Protein AF-A0A1F4HQ22-F1 (afdb_monomer)

Foldseek 3Di:
DDDDPDDDDDDDPLPPDQDDDPVRVVLLVVLLVLLVVQQAPVSLLVSCVPRVCVLAVFQKKKKWAQDPVVRAIFIDIHGPDDDDPVLVCQSGPCVALQVVQLLVQCLVVQQAKDKAFLCPGDPRCNVSSVVCCVPQVWGTKIKGADADVVGSSHGRMIMIGTDNVSPDDDSNSSVSCVVCHVSSSVSVVSNVVSVVVVPPPPPPPPPDDDDDDDDDDDPQQPADPVLLVLLLCLLVVDQLVVSCVVVVHDSVVSVVSQVVLCVSQVHPDSVRSNVSCVVSCSNVDDDPPPDPDPDDDDD

pLDDT: mean 77.02, std 19.57, range [28.58, 98.0]

Sequence (299 aa):
MTEPRFSPTPGHPGDEPLQLDSLQAQAIVRLLEAAPAVRRRYQFFVWSQSQLQPLVPHQLMVCGSYLRQRRCVVFDTFHSVVLSPEVLDAINDAEGPLAQALTAAWVSGQGQPVSVPLGQLPADAAEHAARLQRELQWTHLVVHGVARPQRPSEIESLFIFGGPSLAGRDAQRLGCLDLLLPQLHRTWQRVVSTEHDLMRPTLRPVEQPRAGPADRTAPRHGITPRECQILRWVRQGNSNQKIAEALLISPLTVKNHVQKILRKLGASNRAQAVAMAMDLGLLADAAPLAERAPAPATP

Secondary structure (DSSP, 8-state):
------PPPPPPTT-S-----HHHHHHHHHHHHHGGG--SHHHHHHHIIIIITTTS--SEEEEEEEETTTTEEEEEEEESS---HHHHHHHH-TTSHHHHHHHHHHHHTTTS-EEEEGGGS-HHHHHHHHHHHHHH---EEEEEEEEETTEEEEEEEEEEEE-GGG-S--HHHHHHHHHHHHHHHHHHHHHHHHHHHHHS-------PPPP--------GGG--HHHHHHHHHHHTT--HHHHHHHHTS-HHHHHHHHHHHHHHHT-SSHHHHHHHHHHTTTT---------PPPP---

Nearest PDB structures (foldseek):
  3qp6-assembly1_A-2  TM=4.939E-01  e=5.537E-10  Chromobacterium violaceum
  7r3h-assembly2_C  TM=4.334E-01  e=4.214E-09 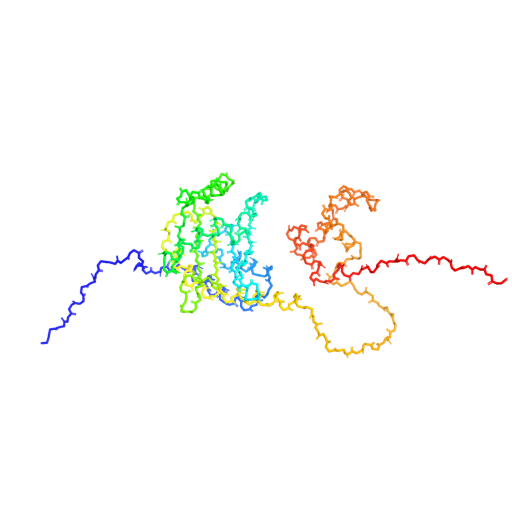 Pseudomonas aeruginosa PAO1
  6ugl-asse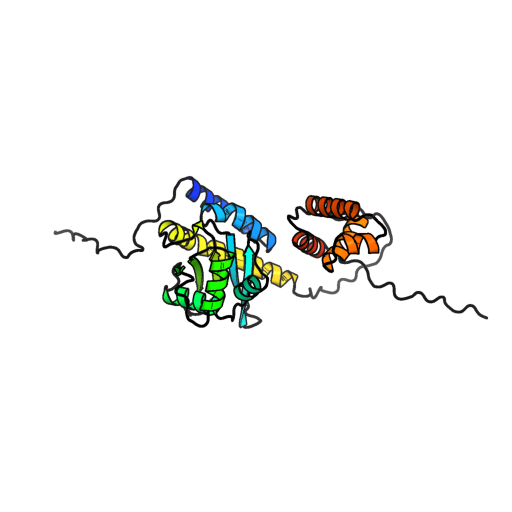mbly1_A  TM=4.489E-01  e=1.020E-04  Vibrio cholerae O1 str. 2010EL-1786
  7dwm-assembly1_B  TM=4.010E-01  e=1.483E-04  Hapunavirus VP882
  6kju-assembly1_B  TM=3.885E-01  e=1.076E-04  Vibrio cholerae

Solvent-accessible surface area (backbone atoms only — not comparable to full-atom values): 17611 Å² total; per-residue (Å²): 139,83,80,81,79,81,76,82,70,86,70,60,102,77,64,72,76,78,76,74,52,76,66,48,52,51,34,52,50,53,34,63,70,54,38,84,78,33,42,44,70,69,46,46,52,55,45,43,67,66,34,40,29,85,65,52,59,56,40,31,41,34,42,31,37,51,39,79,92,78,72,42,62,47,46,47,80,47,69,80,66,92,70,55,70,69,57,49,50,50,70,44,30,52,86,32,49,49,39,48,50,53,49,51,53,23,45,74,47,73,55,40,61,35,67,42,50,38,91,71,45,54,81,81,21,31,64,62,30,51,49,49,29,69,78,67,70,35,57,23,34,36,32,37,55,42,52,35,87,100,34,73,83,40,67,46,30,40,38,40,35,30,27,76,80,48,54,63,86,54,65,58,48,41,46,51,49,57,73,44,41,68,58,52,50,56,36,50,51,43,18,54,51,46,53,49,61,70,69,46,80,77,82,64,78,88,73,81,80,82,86,82,84,85,91,79,88,68,60,72,83,78,52,49,75,70,54,40,55,51,44,55,46,48,62,74,67,52,50,50,62,58,49,11,64,76,64,79,50,54,43,67,58,42,50,54,48,52,53,51,49,21,63,68,69,72,27,94,45,73,68,51,36,34,53,51,34,52,76,70,47,61,70,73,78,74,78,81,82,73,76,83,69,82,76,83,88,74,135

Radius of gyration: 25.42 Å; Cα contacts (8 Å, |Δi|>4): 363; chains: 1; bounding box: 101×48×69 Å

Structure (mmCIF, N/CA/C/O backbone):
data_AF-A0A1F4HQ22-F1
#
_entry.id   AF-A0A1F4HQ22-F1
#
loop_
_atom_site.group_PDB
_atom_site.id
_atom_site.type_symbol
_atom_site.label_atom_id
_atom_site.label_alt_id
_atom_site.label_comp_id
_atom_site.label_asym_id
_atom_site.label_entity_id
_atom_site.label_seq_id
_atom_site.pdbx_PDB_ins_code
_atom_site.Cartn_x
_atom_site.Cartn_y
_atom_site.Cartn_z
_atom_site.occupancy
_atom_site.B_iso_or_equiv
_atom_site.auth_seq_id
_atom_site.auth_comp_id
_atom_site.auth_asym_id
_atom_site.auth_atom_id
_atom_site.pdbx_PDB_model_num
ATOM 1 N N . MET A 1 1 ? -48.448 -17.856 25.054 1.00 40.06 1 MET A N 1
ATOM 2 C CA . MET A 1 1 ? -47.268 -17.898 24.167 1.00 40.06 1 MET A CA 1
ATOM 3 C C . MET A 1 1 ? -46.738 -16.486 24.091 1.00 40.06 1 MET A C 1
ATOM 5 O O . MET A 1 1 ? -47.411 -15.629 23.540 1.00 40.06 1 MET A O 1
ATOM 9 N N . THR A 1 2 ? -45.627 -16.230 24.769 1.00 39.66 2 THR A N 1
ATOM 10 C CA . THR A 1 2 ? -45.038 -14.898 24.920 1.00 39.66 2 THR A CA 1
ATOM 11 C C . THR A 1 2 ? -43.800 -14.879 24.036 1.00 39.66 2 THR A C 1
ATOM 13 O O . THR A 1 2 ? -42.871 -15.642 24.294 1.00 39.66 2 THR A O 1
ATOM 16 N N . GLU A 1 3 ? -43.814 -14.102 22.955 1.00 39.72 3 GLU A N 1
ATOM 17 C CA . GLU A 1 3 ? -42.631 -13.933 22.108 1.00 39.72 3 GLU A CA 1
ATOM 18 C C . GLU A 1 3 ? -41.512 -13.236 22.897 1.00 39.72 3 GLU A C 1
ATOM 20 O O . GLU A 1 3 ? -41.789 -12.285 23.640 1.00 39.72 3 GLU A O 1
ATOM 25 N N . PRO A 1 4 ? -40.246 -13.666 22.764 1.00 43.69 4 PRO A N 1
ATOM 26 C CA . PRO A 1 4 ? -39.147 -12.968 23.398 1.00 43.69 4 PRO A CA 1
ATOM 27 C C . PRO A 1 4 ? -38.869 -11.672 22.626 1.00 43.69 4 PRO A C 1
ATOM 29 O O . PRO A 1 4 ? -38.444 -11.689 21.473 1.00 43.69 4 PRO A O 1
ATOM 32 N N . ARG A 1 5 ? -39.087 -10.527 23.286 1.00 46.00 5 ARG A N 1
ATOM 33 C CA . ARG A 1 5 ? -38.532 -9.237 22.858 1.00 46.00 5 ARG A CA 1
ATOM 34 C C . ARG A 1 5 ? -37.008 -9.332 22.912 1.00 46.00 5 ARG A C 1
ATOM 36 O O . ARG A 1 5 ? -36.428 -9.317 23.995 1.00 46.00 5 ARG A O 1
ATOM 43 N N . PHE A 1 6 ? -36.369 -9.404 21.750 1.00 42.59 6 PHE A N 1
ATOM 44 C CA . PHE A 1 6 ? -34.948 -9.105 21.625 1.00 42.59 6 PHE A CA 1
ATOM 45 C C . PHE A 1 6 ? -34.751 -7.610 21.885 1.00 42.59 6 PHE A C 1
ATOM 47 O O . PHE A 1 6 ? -35.082 -6.770 21.051 1.00 42.59 6 PHE A O 1
ATOM 54 N N . SER A 1 7 ? -34.246 -7.275 23.069 1.00 39.00 7 SER A N 1
ATOM 55 C CA . SER A 1 7 ? -33.688 -5.951 23.333 1.00 39.00 7 SER A CA 1
ATOM 56 C C . SER A 1 7 ? -32.326 -5.864 22.637 1.00 39.00 7 SER A C 1
ATOM 58 O O . SER A 1 7 ? -31.477 -6.711 22.921 1.00 39.00 7 SER A O 1
ATOM 60 N N . PRO A 1 8 ? -32.079 -4.888 21.746 1.00 39.59 8 PRO A N 1
ATOM 61 C CA . PRO A 1 8 ? -30.748 -4.685 21.196 1.00 39.59 8 PRO A CA 1
ATOM 62 C C . PRO A 1 8 ? -29.818 -4.204 22.315 1.00 39.59 8 PRO A C 1
ATOM 64 O O . PRO A 1 8 ? -30.074 -3.194 22.974 1.00 39.59 8 PRO A O 1
ATOM 67 N N . THR A 1 9 ? -28.753 -4.961 22.557 1.00 39.75 9 THR A N 1
ATOM 68 C CA . THR A 1 9 ? -27.598 -4.540 23.356 1.00 39.75 9 THR A CA 1
ATOM 69 C C . THR A 1 9 ? -27.038 -3.234 22.770 1.00 39.75 9 THR A C 1
ATOM 71 O O . THR A 1 9 ? -27.072 -3.073 21.548 1.00 39.75 9 THR A O 1
ATOM 74 N N . PRO A 1 10 ? -26.521 -2.289 23.579 1.00 40.53 10 PRO A N 1
ATOM 75 C CA . PRO A 1 10 ? -25.896 -1.081 23.046 1.00 40.53 10 PRO A CA 1
ATOM 76 C C . PRO A 1 10 ? -24.718 -1.488 22.151 1.00 40.53 10 PRO A C 1
ATOM 78 O O . PRO A 1 10 ? -23.814 -2.186 22.614 1.00 40.53 10 PRO A O 1
ATOM 81 N N . GLY A 1 11 ? -24.784 -1.105 20.874 1.00 40.03 11 GLY A N 1
ATOM 82 C CA . GLY A 1 11 ? -23.875 -1.568 19.828 1.00 40.03 11 GLY A CA 1
ATOM 83 C C . GLY A 1 11 ? -22.411 -1.265 20.132 1.00 40.03 11 GLY A C 1
ATOM 84 O O . GLY A 1 11 ? -22.067 -0.213 20.682 1.00 40.03 11 GLY A O 1
ATOM 85 N N . HIS A 1 12 ? -21.536 -2.198 19.764 1.00 44.81 12 HIS A N 1
ATOM 86 C CA . HIS A 1 12 ? -20.110 -1.916 19.694 1.00 44.81 12 HIS A CA 1
ATOM 87 C C . HIS A 1 12 ? -19.873 -0.786 18.676 1.00 44.81 12 HIS A C 1
ATOM 89 O O . HIS A 1 12 ? -20.617 -0.677 17.703 1.00 44.81 12 HIS A O 1
ATOM 95 N N . PRO A 1 13 ? -18.822 0.040 18.827 1.00 45.31 13 PRO A N 1
ATOM 96 C CA . PRO A 1 13 ? -18.464 1.099 17.871 1.00 45.31 13 PRO A CA 1
ATOM 97 C C . PRO A 1 13 ? -18.037 0.593 16.465 1.00 45.31 13 PRO A C 1
ATOM 99 O O . PRO A 1 13 ? -17.345 1.303 15.741 1.00 45.31 13 PRO A O 1
ATOM 102 N N . GLY A 1 14 ? -18.450 -0.620 16.078 1.00 51.16 14 GLY A N 1
ATOM 103 C CA . GLY A 1 14 ? -18.379 -1.209 14.739 1.00 51.16 14 GLY A CA 1
ATOM 104 C C . GLY A 1 14 ? -19.716 -1.786 14.232 1.00 51.16 14 GLY A C 1
ATOM 105 O O . GLY A 1 14 ? -19.720 -2.410 13.180 1.00 51.16 14 GLY A O 1
ATOM 106 N N . ASP A 1 15 ? -20.834 -1.583 14.945 1.00 53.38 15 ASP A N 1
ATOM 107 C CA . ASP A 1 15 ? -22.177 -2.064 14.553 1.00 53.38 15 ASP A CA 1
ATOM 108 C C . ASP A 1 15 ? -22.954 -1.070 13.671 1.00 53.38 15 ASP A C 1
ATOM 110 O O . ASP A 1 15 ? -24.104 -1.326 13.304 1.00 53.38 15 ASP A O 1
ATOM 114 N N . GLU A 1 16 ? -22.370 0.084 13.331 1.00 63.50 16 GLU A N 1
ATOM 115 C CA . GLU A 1 16 ? -23.008 0.990 12.379 1.00 63.50 16 GLU A CA 1
ATOM 116 C C . GLU A 1 16 ? -22.966 0.343 10.985 1.00 63.50 16 GLU A C 1
ATOM 118 O O . GLU A 1 16 ? -21.878 0.039 10.485 1.00 63.50 16 GLU A O 1
ATOM 123 N N . PRO A 1 17 ? -24.123 0.088 10.348 1.00 73.06 17 PRO A N 1
ATOM 124 C CA . PRO A 1 17 ? -24.148 -0.587 9.062 1.00 73.06 17 PRO A CA 1
ATOM 125 C C . PRO A 1 17 ? -23.362 0.226 8.031 1.00 73.06 17 PRO A C 1
ATOM 127 O O . PRO A 1 17 ? -23.507 1.447 7.939 1.00 73.06 17 PRO A O 1
ATOM 130 N N . LEU A 1 18 ? -22.541 -0.463 7.238 1.00 84.19 18 LEU A N 1
ATOM 131 C CA . LEU A 1 18 ? -21.829 0.140 6.115 1.00 84.19 18 LEU A CA 1
ATOM 132 C C . LEU A 1 18 ? -22.852 0.746 5.140 1.00 84.19 18 LEU A C 1
ATOM 134 O O . LEU A 1 18 ? -23.654 0.027 4.541 1.00 84.19 18 LEU A O 1
ATOM 138 N N . GLN A 1 19 ? -22.823 2.066 4.986 1.00 87.56 19 GLN A N 1
ATOM 139 C CA . GLN A 1 19 ? -23.676 2.821 4.078 1.00 87.56 19 GLN A CA 1
ATOM 140 C C . GLN A 1 19 ? -22.856 3.220 2.857 1.00 87.56 19 GLN A C 1
ATOM 142 O O . GLN A 1 19 ? -22.013 4.110 2.915 1.00 87.56 19 GLN A O 1
ATOM 147 N N . LEU A 1 20 ? -23.114 2.541 1.742 1.00 86.38 20 LEU A N 1
ATOM 148 C CA . LEU A 1 20 ? -22.473 2.834 0.468 1.00 86.38 20 LEU A CA 1
ATOM 149 C C . LEU A 1 20 ? -23.349 3.784 -0.340 1.00 86.38 20 LEU A C 1
ATOM 151 O O . LEU A 1 20 ? -24.508 3.474 -0.630 1.00 86.38 20 LEU A O 1
ATOM 155 N N . ASP A 1 21 ? -22.784 4.913 -0.757 1.00 89.00 21 ASP A N 1
ATOM 156 C CA . ASP A 1 21 ? -23.424 5.740 -1.770 1.00 89.00 21 ASP A CA 1
ATOM 157 C C . ASP A 1 21 ? -23.365 5.067 -3.161 1.00 89.00 21 ASP A C 1
ATOM 159 O O . ASP A 1 21 ? -22.669 4.072 -3.398 1.00 89.00 21 ASP A O 1
ATOM 163 N N . SER A 1 22 ? -24.121 5.614 -4.116 1.00 88.75 22 SER A N 1
ATOM 164 C CA . SER A 1 22 ? -24.186 5.057 -5.475 1.00 88.75 22 SER A CA 1
ATOM 165 C C . SER A 1 22 ? -22.838 5.045 -6.215 1.00 88.75 22 SER A C 1
ATOM 167 O O . SER A 1 22 ? -22.589 4.139 -7.014 1.00 88.75 22 SER A O 1
ATOM 169 N N . LEU A 1 23 ? -21.953 6.011 -5.946 1.00 87.94 23 LEU A N 1
ATOM 170 C CA . LEU A 1 23 ? -20.633 6.102 -6.572 1.00 87.94 23 LEU A CA 1
ATOM 171 C C . LEU A 1 23 ? -19.678 5.067 -5.972 1.00 87.94 23 LEU A C 1
ATOM 173 O O . LEU A 1 23 ? -18.941 4.415 -6.714 1.00 87.94 23 LEU A O 1
ATOM 177 N N . GLN A 1 24 ? -19.723 4.877 -4.654 1.00 89.25 24 GLN A N 1
ATOM 178 C CA . GLN A 1 24 ? -18.959 3.870 -3.926 1.00 89.25 24 GLN A CA 1
ATOM 179 C C . GLN A 1 24 ? -19.376 2.459 -4.350 1.00 89.25 24 GLN A C 1
ATOM 181 O O . GLN A 1 24 ? -18.518 1.646 -4.694 1.00 89.25 24 GLN A O 1
ATOM 186 N N . ALA A 1 25 ? -20.679 2.181 -4.435 1.00 90.31 25 ALA A N 1
ATOM 187 C CA . ALA A 1 25 ? -21.181 0.893 -4.912 1.00 90.31 25 ALA A CA 1
ATOM 188 C C . ALA A 1 25 ? -20.689 0.574 -6.340 1.00 90.31 25 ALA A C 1
ATOM 190 O O . ALA A 1 25 ? -20.185 -0.520 -6.600 1.00 90.31 25 ALA A O 1
ATOM 191 N N . GLN A 1 26 ? -20.748 1.545 -7.260 1.00 91.44 26 GLN A N 1
ATOM 192 C CA . GLN A 1 26 ? -20.216 1.382 -8.620 1.00 91.44 26 GLN A CA 1
ATOM 193 C C . GLN A 1 26 ? -18.690 1.218 -8.642 1.00 91.44 26 GLN A C 1
ATOM 195 O O . GLN A 1 26 ? -18.159 0.455 -9.451 1.00 91.44 26 GLN A O 1
ATOM 200 N N . ALA A 1 27 ? -17.965 1.934 -7.779 1.00 89.62 27 ALA A N 1
ATOM 201 C CA . ALA A 1 27 ? -16.518 1.795 -7.660 1.00 89.62 27 ALA A CA 1
ATOM 202 C C . ALA A 1 27 ? -16.125 0.385 -7.195 1.00 89.62 27 ALA A C 1
ATOM 204 O O . ALA A 1 27 ? -15.208 -0.194 -7.772 1.00 89.62 27 ALA A O 1
ATOM 205 N N . ILE A 1 28 ? -16.855 -0.202 -6.239 1.00 92.19 28 ILE A N 1
ATOM 206 C CA . ILE A 1 28 ? -16.626 -1.580 -5.775 1.00 92.19 28 ILE A CA 1
ATOM 207 C C . ILE A 1 28 ? -16.793 -2.578 -6.925 1.00 92.19 28 ILE A C 1
ATOM 209 O O . ILE A 1 28 ? -15.920 -3.420 -7.133 1.00 92.19 28 ILE A O 1
ATOM 213 N N . VAL A 1 29 ? -17.870 -2.467 -7.709 1.00 92.81 29 VAL A N 1
ATOM 214 C CA . VAL A 1 29 ? -18.105 -3.368 -8.851 1.00 92.81 29 VAL A CA 1
ATOM 215 C C . VAL A 1 29 ? -16.973 -3.262 -9.874 1.00 92.81 29 VAL A C 1
ATOM 217 O O . VAL A 1 29 ? -16.370 -4.277 -10.221 1.00 92.81 29 VAL A O 1
ATOM 220 N N . ARG A 1 30 ? -16.602 -2.043 -10.290 1.00 91.56 30 ARG A N 1
ATOM 221 C CA . ARG A 1 30 ? -15.505 -1.841 -11.256 1.00 91.56 30 ARG A CA 1
ATOM 222 C C . ARG A 1 30 ? -14.157 -2.331 -10.726 1.00 91.56 30 ARG A C 1
ATOM 224 O O . ARG A 1 30 ? -13.363 -2.894 -11.482 1.00 91.56 30 ARG A O 1
ATOM 231 N N . LEU A 1 31 ? -13.907 -2.159 -9.427 1.00 93.56 31 LEU A N 1
ATOM 232 C CA . LEU A 1 31 ? -12.723 -2.685 -8.756 1.00 93.56 31 LEU A CA 1
ATOM 233 C C . LEU A 1 31 ? -12.664 -4.210 -8.875 1.00 93.56 31 LEU A C 1
ATOM 235 O O . LEU A 1 31 ? -11.620 -4.740 -9.267 1.00 93.56 31 LEU A O 1
ATOM 239 N N . LEU A 1 32 ? -13.771 -4.896 -8.576 1.00 93.88 32 LEU A N 1
ATOM 240 C CA . LEU A 1 32 ? -13.885 -6.354 -8.648 1.00 93.88 32 LEU A CA 1
ATOM 241 C C . LEU A 1 32 ? -13.742 -6.871 -10.087 1.00 93.88 32 LEU A C 1
ATOM 243 O O . LEU A 1 32 ? -13.000 -7.827 -10.312 1.00 93.88 32 LEU A O 1
ATOM 247 N N . GLU A 1 33 ? -14.384 -6.222 -11.059 1.00 94.44 33 GLU A N 1
ATOM 248 C CA . GLU A 1 33 ? -14.336 -6.599 -12.480 1.00 94.44 33 GLU A CA 1
ATOM 249 C C . GLU A 1 33 ? -12.944 -6.430 -13.098 1.00 94.44 33 GLU A C 1
ATOM 251 O O . GLU A 1 33 ? -12.492 -7.284 -13.863 1.00 94.44 33 GLU A O 1
ATOM 256 N N . ALA A 1 34 ? -12.239 -5.344 -12.766 1.00 92.38 34 ALA A N 1
ATOM 257 C CA . ALA A 1 34 ? -10.924 -5.056 -13.335 1.00 92.38 34 ALA A CA 1
ATOM 258 C C . ALA A 1 34 ? -9.804 -5.896 -12.703 1.00 92.38 34 ALA A C 1
ATOM 260 O O . ALA A 1 34 ? -8.755 -6.117 -13.318 1.00 92.38 34 ALA A O 1
ATOM 261 N N . ALA A 1 35 ? -10.002 -6.372 -11.474 1.00 94.81 35 ALA A N 1
ATOM 262 C CA . ALA A 1 35 ? -8.945 -7.010 -10.713 1.00 94.81 35 ALA A CA 1
ATOM 263 C C . ALA A 1 35 ? -8.320 -8.250 -11.388 1.00 94.81 35 ALA A C 1
ATOM 265 O O . ALA A 1 35 ? -7.089 -8.327 -11.394 1.00 94.81 35 ALA A O 1
ATOM 266 N N . PRO A 1 36 ? -9.061 -9.204 -11.996 1.00 95.00 36 PRO A N 1
ATOM 267 C CA . PRO A 1 36 ? -8.481 -10.399 -12.625 1.00 95.00 36 PRO A CA 1
ATOM 268 C C . PRO A 1 36 ? -7.424 -10.117 -13.706 1.00 95.00 36 PRO A C 1
ATOM 270 O O . PRO A 1 36 ? -6.534 -10.945 -13.920 1.00 95.00 36 PRO A O 1
ATOM 273 N N . ALA A 1 37 ? -7.484 -8.952 -14.362 1.00 90.00 37 ALA A N 1
ATOM 274 C CA . ALA A 1 37 ? -6.522 -8.542 -15.386 1.00 90.00 37 ALA A CA 1
ATOM 275 C C . ALA A 1 37 ? -5.177 -8.061 -14.806 1.00 90.00 37 ALA A C 1
ATOM 277 O O . ALA A 1 37 ? -4.175 -8.004 -15.520 1.00 90.00 37 ALA A O 1
ATOM 278 N N . VAL A 1 38 ? -5.132 -7.737 -13.513 1.00 91.62 38 VAL A N 1
ATOM 279 C CA . VAL A 1 38 ? -3.941 -7.229 -12.829 1.00 91.62 38 VAL A CA 1
ATOM 280 C C . VAL A 1 38 ? -2.988 -8.380 -12.509 1.00 91.62 38 VAL A C 1
ATOM 282 O O . VAL A 1 38 ? -3.308 -9.253 -11.698 1.00 91.62 38 VAL A O 1
ATOM 285 N N . ARG A 1 39 ? -1.812 -8.382 -13.141 1.00 88.06 39 ARG A N 1
ATOM 286 C CA . ARG A 1 39 ? -0.766 -9.406 -12.966 1.00 88.06 39 ARG A CA 1
ATOM 287 C C . ARG A 1 39 ? 0.631 -8.844 -12.716 1.00 88.06 39 ARG A C 1
ATOM 289 O O . ARG A 1 39 ? 1.479 -9.561 -12.208 1.00 88.06 39 ARG A O 1
ATOM 296 N N . ARG A 1 40 ? 0.886 -7.588 -13.074 1.00 85.44 40 ARG A N 1
ATOM 297 C CA . ARG A 1 40 ? 2.186 -6.921 -12.902 1.00 85.44 40 ARG A CA 1
ATOM 298 C C . ARG A 1 40 ? 2.090 -5.781 -11.896 1.00 85.44 40 ARG A C 1
ATOM 300 O O . ARG A 1 40 ? 1.024 -5.179 -11.742 1.00 85.44 40 ARG A O 1
ATOM 307 N N . ARG A 1 41 ? 3.213 -5.413 -11.273 1.00 83.12 41 ARG A N 1
ATOM 308 C CA . ARG A 1 41 ? 3.269 -4.321 -10.275 1.00 83.12 41 ARG A CA 1
ATOM 309 C C . ARG A 1 41 ? 2.721 -2.998 -10.799 1.00 83.12 41 ARG A C 1
ATOM 311 O O . ARG A 1 41 ? 1.966 -2.326 -10.107 1.00 83.12 41 ARG A O 1
ATOM 318 N N . TYR A 1 42 ? 3.061 -2.629 -12.035 1.00 78.50 42 TYR A N 1
ATOM 319 C CA . TYR A 1 42 ? 2.573 -1.379 -12.623 1.00 78.50 42 TYR A CA 1
ATOM 320 C C . TYR A 1 42 ? 1.055 -1.411 -12.870 1.00 78.50 42 TYR A C 1
ATOM 322 O O . TYR A 1 42 ? 0.389 -0.392 -12.715 1.00 78.50 42 TYR A O 1
ATOM 330 N N . GLN A 1 43 ? 0.495 -2.576 -13.223 1.00 82.75 43 GLN A N 1
ATOM 331 C CA . GLN A 1 43 ? -0.951 -2.742 -13.390 1.00 82.75 43 GLN A CA 1
ATOM 332 C C . GLN A 1 43 ? -1.655 -2.607 -12.044 1.00 82.75 43 GLN A C 1
ATOM 334 O O . GLN A 1 43 ? -2.707 -1.984 -11.976 1.00 82.75 43 GLN A O 1
ATOM 339 N N . PHE A 1 44 ? -1.053 -3.149 -10.981 1.00 89.19 44 PHE A N 1
ATOM 340 C CA . PHE A 1 44 ? -1.567 -3.021 -9.623 1.00 89.19 44 PHE A CA 1
ATOM 341 C C . PHE A 1 44 ? -1.628 -1.560 -9.184 1.00 89.19 44 PHE A C 1
ATOM 343 O O . PHE A 1 44 ? -2.662 -1.124 -8.691 1.00 89.19 44 PHE A O 1
ATOM 350 N N . PHE A 1 45 ? -0.573 -0.788 -9.459 1.00 86.31 45 PHE A N 1
ATOM 351 C CA . PHE A 1 45 ? -0.553 0.646 -9.183 1.00 86.31 45 PHE A CA 1
ATOM 352 C C . PHE A 1 45 ? -1.641 1.416 -9.944 1.00 86.31 45 PHE A C 1
ATOM 354 O O . PHE A 1 45 ? -2.388 2.185 -9.353 1.00 86.31 45 PHE A O 1
ATOM 361 N N . VAL A 1 46 ? -1.772 1.202 -11.258 1.00 81.62 46 VAL A N 1
ATOM 362 C CA . VAL A 1 46 ? -2.800 1.889 -12.065 1.00 81.62 46 VAL A CA 1
ATOM 363 C C . VAL A 1 46 ? -4.210 1.495 -11.617 1.00 81.62 46 VAL A C 1
ATOM 365 O O . VAL A 1 46 ? -5.108 2.336 -11.541 1.00 81.62 46 VAL A O 1
ATOM 368 N N . TRP A 1 47 ? -4.414 0.219 -11.296 1.00 88.25 47 TRP A N 1
ATOM 369 C CA . TRP A 1 47 ? -5.684 -0.282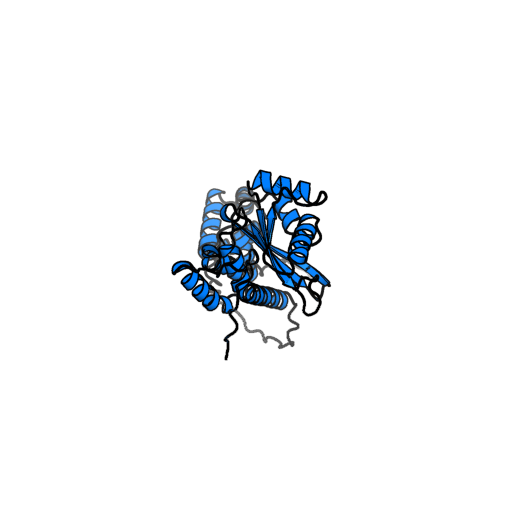 -10.787 1.00 88.25 47 TRP A CA 1
ATOM 370 C C . TRP A 1 47 ? -6.020 0.312 -9.413 1.00 88.25 47 TRP A C 1
ATOM 372 O O . TRP A 1 47 ? -7.140 0.787 -9.234 1.00 88.25 47 TRP A O 1
ATOM 382 N N . SER A 1 48 ? -5.067 0.394 -8.478 1.00 88.12 48 SER A N 1
ATOM 383 C CA . SER A 1 48 ? -5.316 1.003 -7.165 1.00 88.12 48 SER A CA 1
ATOM 384 C C . SER A 1 48 ? -5.600 2.506 -7.273 1.00 88.12 48 SER A C 1
ATOM 386 O O . SER A 1 48 ? -6.518 3.012 -6.634 1.00 88.12 48 SER A O 1
ATOM 388 N N . GLN A 1 49 ? -4.897 3.219 -8.151 1.00 83.38 49 GLN A N 1
ATOM 389 C CA . GLN A 1 49 ? -5.113 4.654 -8.361 1.00 83.38 49 GLN A CA 1
ATOM 390 C C . GLN A 1 49 ? -6.432 4.981 -9.080 1.00 83.38 49 GLN A C 1
ATOM 392 O O . GLN A 1 49 ? -6.950 6.083 -8.930 1.00 83.38 49 GLN A O 1
ATOM 397 N N . SER A 1 50 ? -6.991 4.052 -9.863 1.00 79.12 50 SER A N 1
ATOM 398 C CA . SER A 1 50 ? -8.240 4.286 -10.606 1.00 79.12 50 SER A CA 1
ATOM 399 C C . SER A 1 50 ? -9.479 3.722 -9.915 1.00 79.12 50 SER A C 1
ATOM 401 O O . SER A 1 50 ? -10.513 4.385 -9.892 1.00 79.12 50 SER A O 1
ATOM 403 N N . GLN A 1 51 ? -9.388 2.511 -9.362 1.00 87.19 51 GLN A N 1
ATOM 404 C CA . GLN A 1 51 ? -10.541 1.780 -8.831 1.00 87.19 51 GLN A CA 1
ATOM 405 C C . GLN A 1 51 ? -10.644 1.847 -7.308 1.00 87.19 51 GLN A C 1
ATOM 407 O O . GLN A 1 51 ? -11.749 1.901 -6.778 1.00 87.19 51 GLN A O 1
ATOM 412 N N . LEU A 1 52 ? -9.510 1.850 -6.597 1.00 90.56 52 LEU A N 1
ATOM 413 C CA . LEU A 1 52 ? -9.497 1.895 -5.131 1.00 90.56 52 LEU A CA 1
ATOM 414 C C . LEU A 1 52 ? -9.597 3.333 -4.604 1.00 90.56 52 LEU A C 1
ATOM 416 O O . LEU A 1 52 ? -10.189 3.555 -3.553 1.00 90.56 52 LEU A O 1
ATOM 420 N N . GLN A 1 53 ? -9.088 4.313 -5.352 1.00 89.12 53 GLN A N 1
ATOM 421 C CA . GLN A 1 53 ? -9.051 5.722 -4.949 1.00 89.12 53 GLN A CA 1
ATOM 422 C C . GLN A 1 53 ? -10.406 6.332 -4.529 1.00 89.12 53 GLN A C 1
ATOM 424 O O . GLN A 1 53 ? -10.417 7.059 -3.536 1.00 89.12 53 GLN A O 1
ATOM 429 N N . PRO A 1 54 ? -11.546 6.052 -5.204 1.00 87.94 54 PRO A N 1
ATOM 430 C CA . PRO A 1 54 ? -12.851 6.570 -4.776 1.00 87.94 54 PRO A CA 1
ATOM 431 C C . PRO A 1 54 ? -13.322 6.034 -3.415 1.00 87.94 54 PRO A C 1
ATOM 433 O O . PRO A 1 54 ? -14.166 6.651 -2.775 1.00 87.94 54 PRO A O 1
ATOM 436 N N . LEU A 1 55 ? -12.795 4.884 -2.985 1.00 89.50 55 LEU A N 1
ATOM 437 C CA . LEU A 1 55 ? -13.177 4.194 -1.748 1.00 89.50 55 LEU A CA 1
ATOM 438 C C . LEU A 1 55 ? -12.177 4.488 -0.624 1.00 89.50 55 LEU A C 1
ATOM 440 O O . LEU A 1 55 ? -12.553 4.736 0.519 1.00 89.50 55 LEU A O 1
ATOM 444 N N . VAL A 1 56 ? -10.888 4.499 -0.965 1.00 91.19 56 VAL A N 1
ATOM 445 C CA . VAL A 1 56 ? -9.774 4.759 -0.055 1.00 91.19 56 VAL A CA 1
ATOM 446 C C . VAL A 1 56 ? -8.863 5.802 -0.714 1.00 91.19 56 VAL A C 1
ATOM 448 O O . VAL A 1 56 ? -7.982 5.431 -1.495 1.00 91.19 56 VAL A O 1
ATOM 451 N N . PRO A 1 57 ? -9.060 7.106 -0.436 1.00 90.12 57 PRO A N 1
ATOM 452 C CA . PRO A 1 57 ? -8.322 8.193 -1.080 1.00 90.12 57 PRO A CA 1
ATOM 453 C C . PRO A 1 57 ? -6.898 8.310 -0.517 1.00 90.12 57 PRO A C 1
ATOM 455 O O . PRO A 1 57 ? -6.585 9.177 0.300 1.00 90.12 57 PRO A O 1
ATOM 458 N N . HIS A 1 58 ? -6.028 7.400 -0.943 1.00 92.69 58 HIS A N 1
ATOM 459 C CA . HIS A 1 58 ? -4.650 7.282 -0.486 1.00 92.69 58 HIS A CA 1
ATOM 460 C C . HIS A 1 58 ? -3.675 8.021 -1.415 1.00 92.69 58 HIS A C 1
ATOM 462 O O . HIS A 1 58 ? -3.900 8.160 -2.614 1.00 92.69 58 HIS A O 1
ATOM 468 N N . GLN A 1 59 ? -2.570 8.495 -0.851 1.00 92.50 59 GLN A N 1
ATOM 469 C CA . GLN A 1 59 ? -1.402 9.030 -1.562 1.00 92.50 59 GLN A CA 1
ATOM 470 C C . GLN A 1 59 ? -0.169 8.127 -1.406 1.00 92.50 59 GLN A C 1
ATOM 472 O O . GLN A 1 59 ? 0.775 8.218 -2.192 1.00 92.50 59 GLN A O 1
ATOM 477 N N . LEU A 1 60 ? -0.196 7.253 -0.399 1.00 93.31 60 LEU A N 1
ATOM 478 C CA . LEU A 1 60 ? 0.756 6.183 -0.134 1.00 93.31 60 LEU A CA 1
ATOM 479 C C . LEU A 1 60 ? -0.022 4.882 0.061 1.00 93.31 60 LEU A C 1
ATOM 481 O O . LEU A 1 60 ? -1.020 4.863 0.780 1.00 93.31 60 LEU A O 1
ATOM 485 N N . MET A 1 61 ? 0.463 3.804 -0.542 1.00 96.38 61 MET A N 1
ATOM 486 C CA . MET A 1 61 ? 0.023 2.438 -0.301 1.00 96.38 61 MET A CA 1
ATOM 487 C C . MET A 1 61 ? 1.247 1.525 -0.245 1.00 96.38 61 MET A C 1
ATOM 489 O O . MET A 1 61 ? 1.960 1.371 -1.236 1.00 96.38 61 MET A O 1
ATOM 493 N N . VAL A 1 62 ? 1.476 0.901 0.902 1.00 96.25 62 VAL A N 1
ATOM 494 C CA . VAL A 1 62 ? 2.517 -0.111 1.105 1.00 96.25 62 VAL A CA 1
ATOM 495 C C . VAL A 1 62 ? 1.850 -1.471 1.101 1.00 96.25 62 VAL A C 1
ATOM 497 O O . VAL A 1 62 ? 0.865 -1.676 1.810 1.00 96.25 62 VAL A O 1
ATOM 500 N N . CYS A 1 63 ? 2.376 -2.391 0.303 1.00 96.44 63 CYS A N 1
ATOM 501 C CA . CYS A 1 63 ? 1.865 -3.746 0.173 1.00 96.44 63 CYS A CA 1
ATOM 502 C C . CYS A 1 63 ? 2.913 -4.730 0.686 1.00 96.44 63 CYS A C 1
ATOM 504 O O . CYS A 1 63 ? 3.924 -4.984 0.037 1.00 96.44 63 CYS A O 1
ATOM 506 N N . GLY A 1 64 ? 2.658 -5.289 1.859 1.00 91.88 64 GLY A N 1
ATOM 507 C CA . GLY A 1 64 ? 3.435 -6.358 2.447 1.00 91.88 64 GLY A CA 1
ATOM 508 C C . GLY A 1 64 ? 2.961 -7.728 1.994 1.00 91.88 64 GLY A C 1
ATOM 509 O O . GLY A 1 64 ? 1.763 -8.014 1.976 1.00 91.88 64 GLY A O 1
ATOM 510 N N . SER A 1 65 ? 3.908 -8.595 1.650 1.00 90.81 65 SER A N 1
ATOM 511 C CA . SER A 1 65 ? 3.649 -10.007 1.369 1.00 90.81 65 SER A CA 1
ATOM 512 C C . SER A 1 65 ? 4.679 -10.894 2.054 1.00 90.81 65 SER A C 1
ATOM 514 O O . SER A 1 65 ? 5.863 -10.558 2.120 1.00 90.81 65 SER A O 1
ATOM 516 N N . TYR A 1 66 ? 4.232 -12.034 2.579 1.00 87.25 66 TYR A N 1
ATOM 517 C CA . TYR A 1 66 ? 5.143 -13.014 3.153 1.00 87.25 66 TYR A CA 1
ATOM 518 C C . TYR A 1 66 ? 5.793 -13.873 2.064 1.00 87.25 66 TYR A C 1
ATOM 520 O O . TYR A 1 66 ? 5.125 -14.639 1.365 1.00 87.25 66 TYR A O 1
ATOM 528 N N . LEU A 1 67 ? 7.120 -13.811 1.959 1.00 79.81 67 LEU A N 1
ATOM 529 C CA . LEU A 1 67 ? 7.890 -14.637 1.039 1.00 79.81 67 LEU A CA 1
ATOM 530 C C . LEU A 1 67 ? 8.325 -15.931 1.723 1.00 79.81 67 LEU A C 1
ATOM 532 O O . LEU A 1 67 ? 9.325 -15.978 2.440 1.00 79.81 67 LEU A O 1
ATOM 536 N N . ARG A 1 68 ? 7.625 -17.031 1.423 1.00 79.69 68 ARG A N 1
ATOM 537 C CA . ARG A 1 68 ? 7.902 -18.359 2.009 1.00 79.69 68 ARG A CA 1
ATOM 538 C C . ARG A 1 68 ? 9.347 -18.829 1.813 1.00 79.69 68 ARG A C 1
ATOM 540 O O . ARG A 1 68 ? 9.894 -19.468 2.702 1.00 79.69 68 ARG A O 1
ATOM 547 N N . GLN A 1 69 ? 9.975 -18.484 0.685 1.00 71.12 69 GLN A N 1
ATOM 548 C CA . GLN A 1 69 ? 11.358 -18.875 0.376 1.00 71.12 69 GLN A CA 1
ATOM 549 C C . GLN A 1 69 ? 12.393 -18.223 1.300 1.00 71.12 69 GLN A C 1
ATOM 551 O O . GLN A 1 69 ? 13.363 -18.869 1.680 1.00 71.12 69 GLN A O 1
ATOM 556 N N . ARG A 1 70 ? 12.188 -16.948 1.649 1.00 71.94 70 ARG A N 1
ATOM 557 C CA . ARG A 1 70 ? 13.098 -16.172 2.508 1.00 71.94 70 ARG A CA 1
ATOM 558 C C . ARG A 1 70 ? 12.641 -16.123 3.964 1.00 71.94 70 ARG A C 1
ATOM 560 O O . ARG A 1 70 ? 13.385 -15.675 4.822 1.00 71.94 70 ARG A O 1
ATOM 567 N N . ARG A 1 71 ? 11.425 -16.608 4.231 1.00 79.94 71 ARG A N 1
ATOM 568 C CA . ARG A 1 71 ? 10.749 -16.593 5.532 1.00 79.94 71 ARG A CA 1
ATOM 569 C C . ARG A 1 71 ? 10.616 -15.191 6.139 1.00 79.94 71 ARG A C 1
ATOM 571 O O . ARG A 1 71 ? 10.484 -15.081 7.352 1.00 79.94 71 ARG A O 1
ATOM 578 N N . CYS A 1 72 ? 10.567 -14.159 5.302 1.00 80.94 72 CYS A N 1
ATOM 579 C CA . CYS A 1 72 ? 10.421 -12.763 5.702 1.00 80.94 72 CYS A CA 1
ATOM 580 C C . CYS A 1 72 ? 9.210 -12.111 5.023 1.00 80.94 72 CYS A C 1
ATOM 582 O O . CYS A 1 72 ? 8.670 -12.628 4.038 1.00 80.94 72 CYS A O 1
ATOM 584 N N . VAL A 1 73 ? 8.782 -10.972 5.562 1.00 84.00 73 VAL A N 1
ATOM 585 C CA . VAL A 1 73 ? 7.829 -10.079 4.900 1.00 84.00 73 VAL A CA 1
ATOM 586 C C . VAL A 1 73 ? 8.624 -9.094 4.049 1.00 84.00 73 VAL A C 1
ATOM 588 O O . VAL A 1 73 ? 9.661 -8.603 4.480 1.00 84.00 73 VAL A O 1
ATOM 591 N N . VAL A 1 74 ? 8.154 -8.825 2.834 1.00 84.94 74 VAL A N 1
ATOM 592 C CA . VAL A 1 74 ? 8.728 -7.793 1.961 1.00 84.94 74 VAL A CA 1
ATOM 593 C C . VAL A 1 74 ? 7.657 -6.773 1.638 1.00 84.94 74 VAL A C 1
ATOM 595 O O . VAL A 1 74 ? 6.503 -7.143 1.400 1.00 84.94 74 VAL A O 1
ATOM 598 N N . PHE A 1 75 ? 8.053 -5.504 1.652 1.00 88.81 75 PHE A N 1
ATOM 599 C CA . PHE A 1 75 ? 7.189 -4.370 1.381 1.00 88.81 75 PHE A CA 1
ATOM 600 C C . PHE A 1 75 ? 7.436 -3.798 -0.003 1.00 88.81 75 PHE A C 1
ATOM 602 O O . PHE A 1 75 ? 8.570 -3.620 -0.443 1.00 88.81 75 PHE A O 1
ATOM 609 N N . ASP A 1 76 ? 6.329 -3.486 -0.663 1.00 87.62 76 ASP A N 1
ATOM 610 C CA . ASP A 1 76 ? 6.303 -2.821 -1.947 1.00 87.62 76 ASP A CA 1
ATOM 611 C C . ASP A 1 76 ? 5.482 -1.548 -1.859 1.00 87.62 76 ASP A C 1
ATOM 613 O O . ASP A 1 76 ? 4.277 -1.578 -1.602 1.00 87.62 76 ASP A O 1
ATOM 617 N N . THR A 1 77 ? 6.154 -0.423 -2.078 1.00 87.56 77 THR A N 1
ATOM 618 C CA . THR A 1 77 ? 5.563 0.897 -1.876 1.00 87.56 77 THR A CA 1
ATOM 619 C C . THR A 1 77 ? 5.117 1.530 -3.186 1.00 87.56 77 THR A C 1
ATOM 621 O O . THR A 1 77 ? 5.861 1.605 -4.165 1.00 87.56 77 THR A O 1
ATOM 624 N N . PHE A 1 78 ? 3.890 2.038 -3.171 1.00 89.19 78 PHE A N 1
ATOM 625 C CA . PHE A 1 78 ? 3.252 2.788 -4.239 1.00 89.19 78 PHE A CA 1
ATOM 626 C C . PHE A 1 78 ? 2.859 4.164 -3.708 1.00 89.19 78 PHE A C 1
ATOM 628 O O . PHE A 1 78 ? 2.185 4.263 -2.685 1.00 89.19 78 PHE A O 1
ATOM 635 N N . HIS A 1 79 ? 3.270 5.237 -4.379 1.00 88.81 79 HIS A N 1
ATOM 636 C CA . HIS A 1 79 ? 3.016 6.590 -3.892 1.00 88.81 79 HIS A CA 1
ATOM 637 C C . HIS A 1 79 ? 2.864 7.600 -5.032 1.00 88.81 79 HIS A C 1
ATOM 639 O O . HIS A 1 79 ? 3.435 7.436 -6.111 1.00 88.81 79 HIS A O 1
ATOM 645 N N . SER A 1 80 ? 2.098 8.661 -4.775 1.00 83.38 80 SER A N 1
ATOM 646 C CA . SER A 1 80 ? 1.908 9.804 -5.682 1.00 83.38 80 SER A CA 1
ATOM 647 C C . SER A 1 80 ? 2.556 11.096 -5.165 1.00 83.38 80 SER A C 1
ATOM 649 O O . SER A 1 80 ? 2.464 12.135 -5.814 1.00 83.38 80 SER A O 1
ATOM 651 N N . VAL A 1 81 ? 3.181 11.041 -3.987 1.00 83.81 81 VAL A N 1
ATOM 652 C CA . VAL A 1 81 ? 3.870 12.161 -3.331 1.00 83.81 81 VAL A CA 1
ATOM 653 C C . VAL A 1 81 ? 5.381 12.053 -3.492 1.00 83.81 81 VAL A C 1
ATOM 655 O O . VAL A 1 81 ? 5.912 10.978 -3.779 1.00 83.81 81 VAL A O 1
ATOM 658 N N . VAL A 1 82 ? 6.079 13.171 -3.307 1.00 79.06 82 VAL A N 1
ATOM 659 C CA . VAL A 1 82 ? 7.543 13.188 -3.245 1.00 79.06 82 VAL A CA 1
ATOM 660 C C . VAL A 1 82 ? 7.958 12.757 -1.843 1.00 79.06 82 VAL A C 1
ATOM 662 O O . VAL A 1 82 ? 7.572 13.397 -0.871 1.00 79.06 82 VAL A O 1
ATOM 665 N N . LEU A 1 83 ? 8.720 11.669 -1.754 1.00 81.88 83 LEU A N 1
ATOM 666 C CA . LEU A 1 83 ? 9.272 11.149 -0.506 1.00 81.88 83 LEU A CA 1
ATOM 667 C C . LEU A 1 83 ? 10.783 11.351 -0.508 1.00 81.88 83 LEU A C 1
ATOM 669 O O . LEU A 1 83 ? 11.430 11.136 -1.539 1.00 81.88 83 LEU A O 1
ATOM 673 N N . SER A 1 84 ? 11.337 11.752 0.634 1.00 84.44 84 SER A N 1
ATOM 674 C CA . SER A 1 84 ? 12.779 11.677 0.847 1.00 84.44 84 SER A CA 1
ATOM 675 C C . SER A 1 84 ? 13.244 10.210 0.834 1.00 84.44 84 SER A C 1
ATOM 677 O O . SER A 1 84 ? 12.454 9.314 1.162 1.00 84.44 84 SER A O 1
ATOM 679 N N . PRO A 1 85 ? 14.501 9.928 0.443 1.00 82.88 85 PRO A N 1
ATOM 680 C CA . PRO A 1 85 ? 15.061 8.580 0.516 1.00 82.88 85 PRO A CA 1
ATOM 681 C C . PRO A 1 85 ? 14.937 7.974 1.915 1.00 82.88 85 PRO A C 1
ATOM 683 O O . PRO A 1 85 ? 14.547 6.824 2.045 1.00 82.88 85 PRO A O 1
ATOM 686 N N . GLU A 1 86 ? 15.158 8.772 2.959 1.00 85.62 86 GLU A N 1
ATOM 687 C CA . GLU A 1 86 ? 15.100 8.330 4.350 1.00 85.62 86 GLU A CA 1
ATOM 688 C C . GLU A 1 86 ? 13.694 7.872 4.748 1.00 85.62 86 GLU A C 1
ATOM 690 O O . GLU A 1 86 ? 13.529 6.848 5.410 1.00 85.62 86 GLU A O 1
ATOM 695 N N . VAL A 1 87 ? 12.661 8.613 4.332 1.00 88.56 87 VAL A N 1
ATOM 696 C CA . VAL A 1 87 ? 11.269 8.211 4.560 1.00 88.56 87 VAL A CA 1
ATOM 697 C C . VAL A 1 87 ? 10.927 6.959 3.761 1.00 88.56 87 VAL A C 1
ATOM 699 O O . VAL A 1 87 ? 10.261 6.064 4.280 1.00 88.56 87 VAL A O 1
ATOM 702 N N . LEU A 1 88 ? 11.369 6.881 2.506 1.00 84.94 88 LEU A N 1
ATOM 703 C CA . LEU A 1 88 ? 11.097 5.728 1.656 1.00 84.94 88 LEU A CA 1
ATOM 704 C C . LEU A 1 88 ? 11.775 4.456 2.186 1.00 84.94 88 LEU A C 1
ATOM 706 O O . LEU A 1 88 ? 11.144 3.400 2.192 1.00 84.94 88 LEU A O 1
ATOM 710 N N . ASP A 1 89 ? 13.015 4.555 2.659 1.00 84.44 89 ASP A N 1
ATOM 711 C CA . ASP A 1 89 ? 13.754 3.448 3.268 1.00 84.44 89 ASP A CA 1
ATOM 712 C C . ASP A 1 89 ? 13.057 2.979 4.550 1.00 84.44 89 ASP A C 1
ATOM 714 O O . ASP A 1 89 ? 12.783 1.791 4.699 1.00 84.44 89 ASP A O 1
ATOM 718 N N . ALA A 1 90 ? 12.651 3.912 5.417 1.00 88.31 90 ALA A N 1
ATOM 719 C CA . ALA A 1 90 ? 11.911 3.596 6.638 1.00 88.31 90 ALA A CA 1
ATOM 720 C C . ALA A 1 90 ? 10.546 2.935 6.374 1.00 88.31 90 ALA A C 1
ATOM 722 O O . ALA A 1 90 ? 10.116 2.074 7.138 1.00 88.31 90 ALA A O 1
ATOM 723 N N . ILE A 1 91 ? 9.849 3.340 5.306 1.00 89.25 91 ILE A N 1
ATOM 724 C CA . ILE A 1 91 ? 8.585 2.721 4.891 1.00 89.25 91 ILE A CA 1
ATOM 725 C C . ILE A 1 91 ? 8.819 1.317 4.317 1.00 89.25 91 ILE A C 1
ATOM 727 O O . ILE A 1 91 ? 7.982 0.444 4.526 1.00 89.25 91 ILE A O 1
ATOM 731 N N . ASN A 1 92 ? 9.901 1.103 3.562 1.00 86.69 92 ASN A N 1
ATOM 732 C CA . ASN A 1 92 ? 10.182 -0.174 2.896 1.00 86.69 92 ASN A CA 1
ATOM 733 C C . ASN A 1 92 ? 10.876 -1.202 3.801 1.00 86.69 92 ASN A C 1
ATOM 735 O O . ASN A 1 92 ? 10.913 -2.384 3.450 1.00 86.69 92 ASN A O 1
ATOM 739 N N . ASP A 1 93 ? 11.413 -0.782 4.944 1.00 88.62 93 ASP A N 1
ATOM 740 C CA . ASP A 1 93 ? 12.001 -1.680 5.929 1.00 88.62 93 ASP A CA 1
ATOM 741 C C . ASP A 1 93 ? 10.911 -2.446 6.697 1.00 88.62 93 ASP A C 1
ATOM 743 O O . ASP A 1 93 ? 10.388 -1.997 7.718 1.00 88.62 93 ASP A O 1
ATOM 747 N N . ALA A 1 94 ? 10.561 -3.631 6.191 1.00 88.38 94 ALA A N 1
ATOM 748 C CA . ALA A 1 94 ? 9.549 -4.506 6.783 1.00 88.38 94 ALA A CA 1
ATOM 749 C C . ALA A 1 94 ? 9.932 -5.047 8.175 1.00 88.38 94 ALA A C 1
ATOM 751 O O . ALA A 1 94 ? 9.055 -5.500 8.913 1.00 88.38 94 ALA A O 1
ATOM 752 N N . GLU A 1 95 ? 11.218 -5.012 8.530 1.00 89.69 95 GLU A N 1
ATOM 753 C CA . GLU A 1 95 ? 11.724 -5.396 9.852 1.00 89.69 95 GLU A CA 1
ATOM 754 C C . GLU A 1 95 ? 12.006 -4.169 10.731 1.00 89.69 95 GLU A C 1
ATOM 756 O O . GLU A 1 95 ? 12.327 -4.321 11.909 1.00 89.69 95 GLU A O 1
ATOM 761 N N . GLY A 1 96 ? 11.832 -2.963 10.192 1.00 92.25 96 GLY A N 1
ATOM 762 C CA . GLY A 1 96 ? 12.104 -1.710 10.875 1.00 92.25 96 GLY A CA 1
ATOM 763 C C . GLY A 1 96 ? 11.066 -1.353 11.945 1.00 92.25 96 GLY A C 1
ATOM 764 O O . GLY A 1 96 ? 9.946 -1.882 11.952 1.00 92.25 96 GLY A O 1
ATOM 765 N N . PRO A 1 97 ? 11.386 -0.392 12.833 1.00 95.69 97 PRO A N 1
ATOM 766 C CA . PRO A 1 97 ? 10.518 -0.019 13.953 1.00 95.69 97 PRO A CA 1
ATOM 767 C C . PRO A 1 97 ? 9.111 0.414 13.524 1.00 95.69 97 PRO A C 1
ATOM 769 O O . PRO A 1 97 ? 8.117 0.054 14.152 1.00 95.69 97 PRO A O 1
ATOM 772 N N . LEU A 1 98 ? 9.006 1.150 12.411 1.00 95.69 98 LEU A N 1
ATOM 773 C CA . LEU A 1 98 ? 7.721 1.610 11.883 1.00 95.69 98 LEU A CA 1
ATOM 774 C C . LEU A 1 98 ? 6.827 0.433 11.460 1.00 95.69 98 LEU A C 1
ATOM 776 O O . LEU A 1 98 ? 5.656 0.380 11.838 1.00 95.69 98 LEU A O 1
ATOM 780 N N . ALA A 1 99 ? 7.373 -0.524 10.706 1.00 94.75 99 ALA A N 1
ATOM 781 C CA . ALA A 1 99 ? 6.646 -1.703 10.245 1.00 94.75 99 ALA A CA 1
ATOM 782 C C . ALA A 1 99 ? 6.185 -2.586 11.413 1.00 94.75 99 ALA A C 1
ATOM 784 O O . ALA A 1 99 ? 5.035 -3.043 11.435 1.00 94.75 99 ALA A O 1
ATOM 785 N N . GLN A 1 100 ? 7.055 -2.781 12.407 1.00 94.94 100 GLN A N 1
ATOM 786 C CA . GLN A 1 100 ? 6.746 -3.546 13.614 1.00 94.94 100 GLN A CA 1
ATOM 787 C C . GLN A 1 100 ? 5.624 -2.891 14.426 1.00 94.94 100 GLN A C 1
ATOM 789 O O . GLN A 1 100 ? 4.658 -3.566 14.785 1.00 94.94 100 GLN A O 1
ATOM 794 N N . ALA A 1 101 ? 5.695 -1.576 14.649 1.00 96.69 101 ALA A N 1
ATOM 795 C CA . ALA A 1 101 ? 4.674 -0.846 15.393 1.00 96.69 101 ALA A CA 1
ATOM 796 C C . ALA A 1 101 ? 3.301 -0.878 14.695 1.00 96.69 101 ALA A C 1
ATOM 798 O O . ALA A 1 101 ? 2.280 -1.119 15.343 1.00 96.69 101 ALA A O 1
ATOM 799 N N . LEU A 1 102 ? 3.265 -0.699 13.370 1.00 96.19 102 LEU A N 1
ATOM 800 C CA . LEU A 1 102 ? 2.028 -0.771 12.581 1.00 96.19 102 LEU A CA 1
ATOM 801 C C . LEU A 1 102 ? 1.434 -2.188 12.575 1.00 96.19 102 LEU A C 1
ATOM 803 O O . LEU A 1 102 ? 0.222 -2.355 12.715 1.00 96.19 102 LEU A O 1
ATOM 807 N N . THR A 1 103 ? 2.286 -3.210 12.476 1.00 94.94 103 THR A N 1
ATOM 808 C CA . THR A 1 103 ? 1.874 -4.616 12.580 1.00 94.94 103 THR A CA 1
ATOM 809 C C . THR A 1 103 ? 1.292 -4.918 13.958 1.00 94.94 103 THR A C 1
ATOM 811 O O . THR A 1 103 ? 0.210 -5.495 14.054 1.00 94.94 103 THR A O 1
ATOM 814 N N . ALA A 1 104 ? 1.966 -4.492 15.028 1.00 94.69 104 ALA A N 1
ATOM 815 C CA . ALA A 1 104 ? 1.510 -4.696 16.399 1.00 94.69 104 ALA A CA 1
ATOM 816 C C . ALA A 1 104 ? 0.162 -4.007 16.664 1.00 94.69 104 ALA A C 1
ATOM 818 O O . ALA A 1 104 ? -0.711 -4.594 17.311 1.00 94.69 104 ALA A O 1
ATOM 819 N N . ALA A 1 105 ? -0.042 -2.801 16.122 1.00 94.94 105 ALA A N 1
ATOM 820 C CA . ALA A 1 105 ? -1.317 -2.093 16.204 1.00 94.94 105 ALA A CA 1
ATOM 821 C C . ALA A 1 105 ? -2.455 -2.872 15.522 1.00 94.94 105 ALA A C 1
ATOM 823 O O . ALA A 1 105 ? -3.531 -3.018 16.102 1.00 94.94 105 ALA A O 1
ATOM 824 N N . TRP A 1 106 ? -2.216 -3.424 14.328 1.00 95.56 106 TRP A N 1
ATOM 825 C CA . TRP A 1 106 ? -3.209 -4.230 13.609 1.00 95.56 106 TRP A CA 1
ATOM 826 C C . TRP A 1 106 ? -3.503 -5.575 14.296 1.00 95.56 106 TRP A C 1
ATOM 828 O O . TRP A 1 106 ? -4.668 -5.953 14.432 1.00 95.56 106 TRP A O 1
ATOM 838 N N . VAL A 1 107 ? -2.478 -6.266 14.811 1.00 93.44 107 VAL A N 1
ATOM 839 C CA . VAL A 1 107 ? -2.656 -7.508 15.589 1.00 93.44 107 VAL A CA 1
ATOM 840 C C . VAL A 1 107 ? -3.464 -7.242 16.863 1.00 93.44 107 VAL A C 1
ATOM 842 O O . VAL A 1 107 ? -4.376 -8.003 17.186 1.00 93.44 107 VAL A O 1
ATOM 845 N N . SER A 1 108 ? -3.188 -6.131 17.553 1.00 93.56 108 SER A N 1
ATOM 846 C CA . SER A 1 108 ? -3.958 -5.699 18.730 1.00 93.56 108 SER A CA 1
ATOM 847 C C . SER A 1 108 ? -5.405 -5.339 18.376 1.00 93.56 108 SER A C 1
ATOM 849 O O . SER A 1 108 ? -6.306 -5.538 19.186 1.00 93.56 108 SER A O 1
ATOM 851 N N . GLY A 1 109 ? -5.638 -4.868 17.147 1.00 91.50 109 GLY A N 1
ATOM 852 C CA . GLY A 1 109 ? -6.958 -4.655 16.550 1.00 91.50 109 GLY A CA 1
ATOM 853 C C . GLY A 1 109 ? -7.669 -5.935 16.090 1.00 91.50 109 GLY A C 1
ATOM 854 O O . GLY A 1 109 ? -8.677 -5.841 15.399 1.00 91.50 109 GLY A O 1
ATOM 855 N N . GLN A 1 110 ? -7.163 -7.125 16.437 1.00 90.12 110 GLN A N 1
ATOM 856 C CA . GLN A 1 110 ? -7.779 -8.424 16.127 1.00 90.12 110 GLN A CA 1
ATOM 857 C C . GLN A 1 110 ? -8.057 -8.642 14.630 1.00 90.12 110 GLN A C 1
ATOM 859 O O . GLN A 1 110 ? -9.038 -9.278 14.247 1.00 90.12 110 GLN A O 1
ATOM 864 N N . GLY A 1 111 ? -7.188 -8.112 13.769 1.00 86.69 111 GLY A N 1
ATOM 865 C CA . GLY A 1 111 ? -7.312 -8.253 12.320 1.00 86.69 111 GLY A CA 1
ATOM 866 C C . GLY A 1 111 ? -8.212 -7.212 11.648 1.00 86.69 111 GLY A C 1
ATOM 867 O O . GLY A 1 111 ? -8.182 -7.105 10.422 1.00 86.69 111 GLY A O 1
ATOM 868 N N . GLN A 1 112 ? -8.938 -6.398 12.416 1.00 92.44 112 GLN A N 1
ATOM 869 C CA . GLN A 1 112 ? -9.773 -5.316 11.893 1.00 92.44 112 GLN A CA 1
ATOM 870 C C . GLN A 1 112 ? -8.922 -4.169 11.322 1.00 92.44 112 GLN A C 1
ATOM 872 O O . GLN A 1 112 ? -7.769 -3.985 11.732 1.00 92.44 112 GLN A O 1
ATOM 877 N N . PRO A 1 113 ? -9.443 -3.385 10.363 1.00 94.81 113 PRO A N 1
ATOM 878 C CA . PRO A 1 113 ? -8.744 -2.207 9.864 1.00 94.81 113 PRO A CA 1
ATOM 879 C C . PRO A 1 113 ? -8.573 -1.174 10.988 1.00 94.81 113 PRO A C 1
ATOM 881 O O . PRO A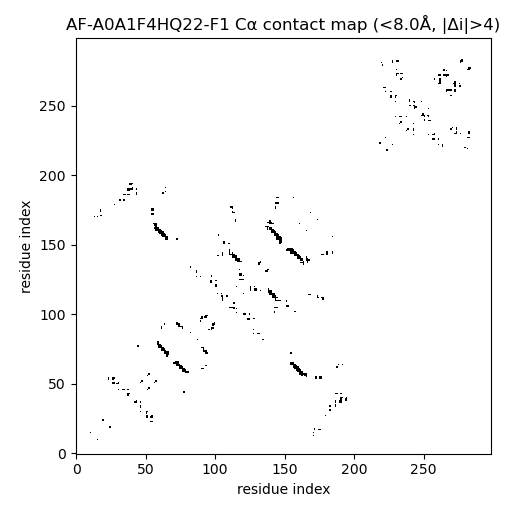 1 113 ? -9.524 -0.811 11.681 1.00 94.81 113 PRO A O 1
ATOM 884 N N . VAL A 1 114 ? -7.350 -0.674 11.168 1.00 94.38 114 VAL A N 1
ATOM 885 C CA . VAL A 1 114 ? -6.998 0.243 12.259 1.00 94.38 114 VAL A CA 1
ATOM 886 C C . VAL A 1 114 ? -6.446 1.557 11.716 1.00 94.38 114 VAL A C 1
ATOM 888 O O . VAL A 1 114 ? -5.576 1.577 10.849 1.00 94.38 114 VAL A O 1
ATOM 891 N N . SER A 1 115 ? -6.947 2.674 12.245 1.00 95.31 115 SER A N 1
ATOM 892 C CA . SER A 1 115 ? -6.359 4.000 12.037 1.00 95.31 115 SER A CA 1
ATOM 893 C C . SER A 1 115 ? -5.340 4.265 13.143 1.00 95.31 115 SER A C 1
ATOM 895 O O . SER A 1 115 ? -5.692 4.319 14.325 1.00 95.31 115 SER A O 1
ATOM 897 N N . VAL A 1 116 ? -4.072 4.380 12.760 1.00 95.25 116 VA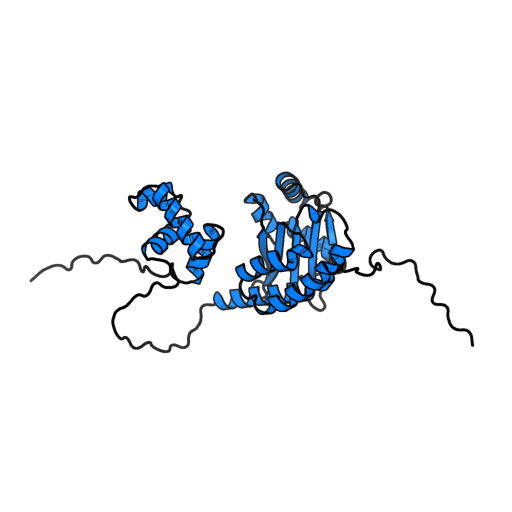L A N 1
ATOM 898 C CA . VAL A 1 116 ? -2.920 4.514 13.651 1.00 95.25 116 VAL A CA 1
ATOM 899 C C . VAL A 1 116 ? -2.446 5.969 13.642 1.00 95.25 116 VAL A C 1
ATOM 901 O O . VAL A 1 116 ? -1.912 6.430 12.628 1.00 95.25 116 VAL A O 1
ATOM 904 N N . PRO A 1 117 ? -2.628 6.719 14.740 1.00 94.81 117 PRO A N 1
ATOM 905 C CA . PRO A 1 117 ? -2.097 8.070 14.855 1.00 94.81 117 PRO A CA 1
ATOM 906 C C . PRO A 1 117 ? -0.570 8.030 14.945 1.00 94.81 117 PRO A C 1
ATOM 908 O O . PRO A 1 117 ? -0.003 7.449 15.869 1.00 94.81 117 PRO A O 1
ATOM 911 N N . LEU A 1 118 ? 0.101 8.709 14.014 1.00 93.94 118 LEU A N 1
ATOM 912 C CA . LEU A 1 118 ? 1.566 8.745 13.934 1.00 93.94 118 LEU A CA 1
ATOM 913 C C . LEU A 1 118 ? 2.207 9.302 15.220 1.00 93.94 118 LEU A C 1
ATOM 915 O O . LEU A 1 118 ? 3.279 8.861 15.614 1.00 93.94 118 LEU A O 1
ATOM 919 N N . GLY A 1 119 ? 1.524 10.219 15.912 1.00 93.19 119 GLY A N 1
ATOM 920 C CA . GLY A 1 119 ? 2.002 10.809 17.167 1.00 93.19 119 GLY A CA 1
ATOM 921 C C . GLY A 1 119 ? 1.873 9.909 18.403 1.00 93.19 119 GLY A C 1
ATOM 922 O O . GLY A 1 119 ? 2.307 10.316 19.473 1.00 93.19 119 GLY A O 1
ATOM 923 N N . GLN A 1 120 ? 1.260 8.725 18.284 1.00 93.12 120 GLN A N 1
ATOM 924 C CA . GLN A 1 120 ? 1.123 7.755 19.385 1.00 93.12 120 GLN A CA 1
ATOM 925 C C . GLN A 1 120 ? 1.880 6.451 19.103 1.00 93.12 120 GLN A C 1
ATOM 927 O O . GLN A 1 120 ? 1.665 5.453 19.789 1.00 93.12 120 GLN A O 1
ATOM 932 N N . LEU A 1 121 ? 2.736 6.435 18.077 1.00 95.31 121 LEU A N 1
ATOM 933 C CA . LEU A 1 121 ? 3.598 5.289 17.824 1.00 95.31 121 LEU A CA 1
ATOM 934 C C . LEU A 1 121 ? 4.627 5.126 18.962 1.00 95.31 121 LEU A C 1
ATOM 936 O O . LEU A 1 121 ? 4.992 6.120 19.599 1.00 95.31 121 LEU A O 1
ATOM 940 N N . PRO A 1 122 ? 5.089 3.892 19.243 1.00 95.69 122 PRO A N 1
ATOM 941 C CA . PRO A 1 122 ? 6.043 3.642 20.317 1.00 95.69 122 PRO A CA 1
ATOM 942 C C . PRO A 1 122 ? 7.387 4.348 20.070 1.00 95.69 122 PRO A C 1
ATOM 944 O O . PRO A 1 122 ? 7.681 4.807 18.965 1.00 95.69 122 PRO A O 1
ATOM 947 N N . ALA A 1 123 ? 8.199 4.472 21.124 1.00 93.44 123 ALA A N 1
ATOM 948 C CA . ALA A 1 123 ? 9.397 5.318 21.127 1.00 93.44 123 ALA A CA 1
ATOM 949 C C . ALA A 1 123 ? 10.436 4.950 20.048 1.00 93.44 123 ALA A C 1
ATOM 951 O O . ALA A 1 123 ? 11.117 5.830 19.529 1.00 93.44 123 ALA A O 1
ATOM 952 N N . ASP A 1 124 ? 10.528 3.673 19.689 1.00 93.94 124 ASP A N 1
ATOM 953 C CA . ASP A 1 124 ? 11.398 3.142 18.634 1.00 93.94 124 ASP A CA 1
ATOM 954 C C . ASP A 1 124 ? 10.982 3.593 17.218 1.00 93.94 124 ASP A C 1
ATOM 956 O O . ASP A 1 124 ? 11.827 3.830 16.354 1.00 93.94 124 ASP A O 1
ATOM 960 N N . ALA A 1 125 ? 9.682 3.767 16.980 1.00 95.38 125 ALA A N 1
ATOM 961 C CA . ALA A 1 125 ? 9.116 4.250 15.725 1.00 95.38 125 ALA A CA 1
ATOM 962 C C . ALA A 1 125 ? 8.874 5.771 15.709 1.00 95.38 125 ALA A C 1
ATOM 964 O O . ALA A 1 125 ? 8.628 6.339 14.641 1.00 95.38 125 ALA A O 1
ATOM 965 N N . ALA A 1 126 ? 8.953 6.443 16.863 1.00 94.38 126 ALA A N 1
ATOM 966 C CA . ALA A 1 126 ? 8.565 7.843 17.028 1.00 94.38 126 ALA A CA 1
ATOM 967 C C . ALA A 1 126 ? 9.357 8.810 16.133 1.00 94.38 126 ALA A C 1
ATOM 969 O O . ALA A 1 126 ? 8.774 9.740 15.576 1.00 94.38 126 ALA A O 1
ATOM 970 N N . GLU A 1 127 ? 10.663 8.593 15.940 1.00 94.12 127 GLU A N 1
ATOM 971 C CA . GLU A 1 127 ? 11.474 9.455 15.069 1.00 94.12 127 GLU A CA 1
ATOM 972 C C . GLU A 1 127 ? 11.037 9.353 13.598 1.00 94.12 127 GLU A C 1
ATOM 974 O O . GLU A 1 127 ? 10.822 10.370 12.929 1.00 94.12 127 GLU A O 1
ATOM 979 N N . HIS A 1 128 ? 10.846 8.125 13.107 1.00 93.81 128 HIS A N 1
ATOM 980 C CA . HIS A 1 128 ? 10.361 7.854 11.753 1.00 93.81 128 HIS A CA 1
ATOM 981 C C . HIS A 1 128 ? 8.961 8.444 11.542 1.00 93.81 128 HIS A C 1
ATOM 983 O O . HIS A 1 128 ? 8.699 9.099 10.529 1.00 93.81 128 HIS A O 1
ATOM 989 N N . ALA A 1 129 ? 8.081 8.286 12.533 1.00 94.44 129 ALA A N 1
ATOM 990 C CA . ALA A 1 129 ? 6.740 8.853 12.529 1.00 94.44 129 ALA A CA 1
ATOM 991 C C . ALA A 1 129 ? 6.758 10.387 12.493 1.00 94.44 129 ALA A C 1
ATOM 993 O O . ALA A 1 129 ? 6.077 10.993 11.667 1.00 94.44 129 ALA A O 1
ATOM 994 N N . ALA A 1 130 ? 7.576 11.029 13.330 1.00 94.75 130 ALA A N 1
ATOM 995 C CA . ALA A 1 130 ? 7.716 12.482 13.361 1.00 94.75 130 ALA A CA 1
ATOM 996 C C . ALA A 1 130 ? 8.272 13.036 12.039 1.00 94.75 130 ALA A C 1
ATOM 998 O O . ALA A 1 130 ? 7.874 14.116 11.599 1.00 94.75 130 ALA A O 1
ATOM 999 N N . ARG A 1 131 ? 9.174 12.300 11.375 1.00 93.88 131 ARG A N 1
ATOM 1000 C CA . ARG A 1 131 ? 9.678 12.660 10.043 1.00 93.88 131 ARG A CA 1
ATOM 1001 C C . ARG A 1 131 ? 8.582 12.582 8.983 1.00 93.88 131 ARG A C 1
ATOM 1003 O O . ARG A 1 131 ? 8.386 13.563 8.269 1.00 93.88 131 ARG A O 1
ATOM 1010 N N . LEU A 1 132 ? 7.830 11.480 8.945 1.00 91.69 132 LEU A N 1
ATOM 1011 C CA . LEU A 1 132 ? 6.651 11.329 8.084 1.00 91.69 132 LEU A CA 1
ATOM 1012 C C . LEU A 1 132 ? 5.661 12.483 8.279 1.00 91.69 132 LEU A C 1
ATOM 1014 O O . LEU A 1 132 ? 5.240 13.105 7.306 1.00 91.69 132 LEU A O 1
ATOM 1018 N N . GLN A 1 133 ? 5.334 12.810 9.533 1.00 93.31 133 GLN A N 1
ATOM 1019 C CA . GLN A 1 133 ? 4.447 13.928 9.862 1.00 93.31 133 GLN A CA 1
ATOM 1020 C C . GLN A 1 133 ? 5.000 15.269 9.367 1.00 93.31 133 GLN A C 1
ATOM 1022 O O . GLN A 1 133 ? 4.246 16.080 8.836 1.00 93.31 133 GLN A O 1
ATOM 1027 N N . ARG A 1 134 ? 6.305 15.519 9.513 1.00 93.06 134 ARG A N 1
ATOM 1028 C CA . ARG A 1 134 ? 6.927 16.786 9.102 1.00 93.06 134 ARG A CA 1
ATOM 1029 C C . ARG A 1 134 ? 6.950 16.964 7.585 1.00 93.06 134 ARG A C 1
ATOM 1031 O O . ARG A 1 134 ? 6.701 18.067 7.109 1.00 93.06 134 ARG A O 1
ATOM 1038 N N . GLU A 1 135 ? 7.261 15.904 6.843 1.00 91.81 135 GLU A N 1
ATOM 1039 C CA . GLU A 1 135 ? 7.382 15.955 5.379 1.00 91.81 135 GLU A CA 1
ATOM 1040 C C . GLU A 1 135 ? 6.025 15.915 4.673 1.00 91.81 135 GLU A C 1
ATOM 1042 O O . GLU A 1 135 ? 5.827 16.614 3.681 1.00 91.81 135 GLU A O 1
ATOM 1047 N N . LEU A 1 136 ? 5.086 15.114 5.183 1.00 90.81 136 LEU A N 1
ATOM 1048 C CA . LEU A 1 136 ? 3.817 14.835 4.506 1.00 90.81 136 LEU A CA 1
ATOM 1049 C C . LEU A 1 136 ? 2.618 15.533 5.146 1.00 90.81 136 LEU A C 1
ATOM 1051 O O . LEU A 1 136 ? 1.550 15.577 4.539 1.00 90.81 136 LEU A O 1
ATOM 1055 N N . GLN A 1 137 ? 2.775 16.068 6.361 1.00 91.62 137 GLN A N 1
ATOM 1056 C CA . GLN A 1 137 ? 1.705 16.691 7.154 1.00 91.62 137 GLN A CA 1
ATOM 1057 C C . GLN A 1 137 ? 0.537 15.744 7.473 1.00 91.62 137 GLN A C 1
ATOM 1059 O O . GLN A 1 137 ? -0.551 16.176 7.854 1.00 91.62 137 GLN A O 1
ATOM 1064 N N . TRP A 1 138 ? 0.740 14.434 7.330 1.00 92.81 138 TRP A N 1
ATOM 1065 C CA . TRP A 1 138 ? -0.265 13.431 7.666 1.00 92.81 138 TRP A CA 1
ATOM 1066 C C . TRP A 1 138 ? -0.267 13.165 9.159 1.00 92.81 138 TRP A C 1
ATOM 1068 O O . TRP A 1 138 ? 0.769 13.206 9.809 1.00 92.81 138 TRP A O 1
ATOM 1078 N N . THR A 1 139 ? -1.433 12.850 9.707 1.00 93.00 139 THR A N 1
ATOM 1079 C CA . THR A 1 139 ? -1.585 12.592 11.145 1.00 93.00 139 THR A CA 1
ATOM 1080 C C . THR A 1 139 ? -1.785 11.115 11.457 1.00 93.00 139 THR A C 1
ATOM 1082 O O . THR A 1 139 ? -1.443 10.679 12.555 1.00 93.00 139 THR A O 1
ATOM 1085 N N . HIS A 1 140 ? -2.307 10.348 10.499 1.00 94.38 140 HIS A N 1
ATOM 1086 C CA . HIS A 1 140 ? -2.662 8.943 10.659 1.00 94.38 140 HIS A CA 1
ATOM 1087 C C . HIS A 1 140 ? -2.183 8.116 9.466 1.00 94.38 140 HIS A C 1
ATOM 1089 O O . HIS A 1 140 ? -2.094 8.617 8.342 1.00 94.38 140 HIS A O 1
ATOM 1095 N N . LEU A 1 141 ? -1.932 6.836 9.725 1.00 95.75 141 LEU A N 1
ATOM 1096 C CA . LEU A 1 141 ? -1.855 5.782 8.720 1.00 95.75 141 LEU A CA 1
ATOM 1097 C C . LEU A 1 141 ? -2.995 4.798 8.966 1.00 95.75 141 LEU A C 1
ATOM 1099 O O . LEU A 1 141 ? -3.346 4.534 10.112 1.00 95.75 141 LEU A O 1
ATOM 1103 N N . VAL A 1 142 ? -3.560 4.232 7.908 1.00 96.56 142 VAL A N 1
ATOM 1104 C CA . VAL A 1 142 ? -4.550 3.157 8.024 1.00 96.56 142 VAL A CA 1
ATOM 1105 C C . VAL A 1 142 ? -3.867 1.837 7.707 1.00 96.56 142 VAL A C 1
ATOM 1107 O O . VAL A 1 142 ? -3.207 1.721 6.678 1.00 96.56 142 VAL A O 1
ATOM 1110 N N . VAL A 1 143 ? -4.022 0.848 8.581 1.00 96.75 143 VAL A N 1
ATOM 1111 C CA . VAL A 1 143 ? -3.400 -0.471 8.449 1.00 96.75 143 VAL A CA 1
ATOM 1112 C C . VAL A 1 143 ? -4.482 -1.536 8.414 1.00 96.75 143 VAL A C 1
ATOM 1114 O O . VAL A 1 143 ? -5.392 -1.540 9.242 1.00 96.75 143 VAL A O 1
ATOM 1117 N N . HIS A 1 144 ? -4.373 -2.457 7.465 1.00 97.12 144 HIS A N 1
ATOM 1118 C CA . HIS A 1 144 ? -5.233 -3.630 7.394 1.00 97.12 144 HIS A CA 1
ATOM 1119 C C . HIS A 1 144 ? -4.491 -4.796 6.739 1.00 97.12 144 HIS A C 1
ATOM 1121 O O . HIS A 1 144 ? -3.488 -4.590 6.062 1.00 97.12 144 HIS A O 1
ATOM 1127 N N . GLY A 1 145 ? -4.939 -6.032 6.928 1.00 96.56 145 GLY A N 1
ATOM 1128 C CA . GLY A 1 145 ? -4.165 -7.178 6.473 1.00 96.56 145 GLY A CA 1
ATOM 1129 C C . GLY A 1 145 ? -4.892 -8.502 6.597 1.00 96.56 145 GLY A C 1
ATOM 1130 O O . GLY A 1 145 ? -5.962 -8.602 7.184 1.00 96.56 145 GLY A O 1
ATOM 11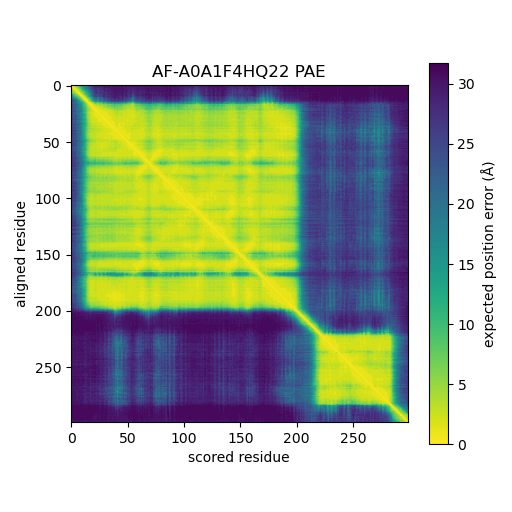31 N N . VAL A 1 146 ? -4.275 -9.533 6.034 1.00 95.88 146 VAL A N 1
ATOM 1132 C CA . VAL A 1 146 ? -4.704 -10.926 6.141 1.00 95.88 146 VAL A CA 1
ATOM 1133 C C . VAL A 1 146 ? -3.692 -11.660 7.007 1.00 95.88 146 VAL A C 1
ATOM 1135 O O . VAL A 1 146 ? -2.503 -11.705 6.674 1.00 95.88 146 VAL A O 1
ATOM 1138 N N . ALA A 1 147 ? -4.164 -12.244 8.107 1.00 93.00 147 ALA A N 1
ATOM 1139 C CA . ALA A 1 147 ? -3.357 -13.120 8.945 1.00 93.00 147 ALA A CA 1
ATOM 1140 C C . ALA A 1 147 ? -3.245 -14.517 8.329 1.00 93.00 147 ALA A C 1
ATOM 1142 O O . ALA A 1 147 ? -4.105 -14.957 7.559 1.00 93.00 147 ALA A O 1
ATOM 1143 N N . ARG A 1 148 ? -2.212 -15.260 8.721 1.00 88.31 148 ARG A N 1
ATOM 1144 C CA . ARG A 1 148 ? -2.107 -16.671 8.371 1.00 88.31 148 ARG A CA 1
ATOM 1145 C C . ARG A 1 148 ? -3.208 -17.489 9.052 1.00 88.31 148 ARG A C 1
ATOM 1147 O O . ARG A 1 148 ? -3.514 -17.258 10.227 1.00 88.31 148 ARG A O 1
ATOM 1154 N N . PRO A 1 149 ? -3.763 -18.501 8.357 1.00 83.56 149 PRO A N 1
ATOM 1155 C CA . PRO A 1 149 ? -4.657 -19.466 8.977 1.00 83.56 149 PRO A CA 1
ATOM 1156 C C . PRO A 1 149 ? -4.047 -20.022 10.270 1.00 83.56 149 PRO A C 1
ATOM 1158 O O . PRO A 1 149 ? -2.862 -20.356 10.315 1.00 83.56 149 PRO A O 1
ATOM 1161 N N . GLN A 1 150 ? -4.855 -20.067 11.333 1.00 84.88 150 GLN A N 1
ATOM 1162 C CA . GLN A 1 150 ? -4.466 -20.534 12.672 1.00 84.88 150 GLN A CA 1
ATOM 1163 C C . GLN A 1 150 ? -3.327 -19.744 13.356 1.00 84.88 150 GLN A C 1
ATOM 1165 O O . GLN A 1 150 ? -2.896 -20.129 14.442 1.00 84.88 150 GLN A O 1
ATOM 1170 N N . ARG A 1 151 ? -2.848 -18.636 12.772 1.00 87.25 151 ARG A N 1
ATOM 1171 C CA . ARG A 1 151 ? -1.791 -17.782 13.335 1.00 87.25 151 ARG A CA 1
ATOM 1172 C C . ARG A 1 151 ? -2.142 -16.299 13.156 1.00 87.25 151 ARG A C 1
ATOM 1174 O O . ARG A 1 151 ? -1.594 -15.643 12.271 1.00 87.25 151 ARG A O 1
ATOM 1181 N N . PRO A 1 152 ? -3.042 -15.759 13.997 1.00 80.12 152 PRO A N 1
ATOM 1182 C CA . PRO A 1 152 ? -3.574 -14.401 13.848 1.00 80.12 152 PRO A CA 1
ATOM 1183 C C . PRO A 1 152 ? -2.514 -13.296 13.993 1.00 80.12 152 PRO A C 1
ATOM 1185 O O . PRO A 1 152 ? -2.720 -12.188 13.514 1.00 80.12 152 PRO A O 1
ATOM 1188 N N . SER A 1 153 ? -1.375 -13.595 14.623 1.00 81.38 153 SER A N 1
ATOM 1189 C CA . SER A 1 153 ? -0.238 -12.678 14.768 1.00 81.38 153 SER A CA 1
ATOM 1190 C C . SER A 1 153 ? 0.734 -12.694 13.585 1.00 81.38 153 SER A C 1
ATOM 1192 O O . SER A 1 153 ? 1.620 -11.846 13.514 1.00 81.38 153 SER A O 1
ATOM 1194 N N . GLU A 1 154 ? 0.613 -13.653 12.665 1.00 86.81 154 GLU A N 1
ATOM 1195 C CA . GLU A 1 154 ? 1.524 -13.789 11.534 1.00 86.81 154 GLU A CA 1
ATOM 1196 C C . GLU A 1 154 ? 0.885 -13.245 10.255 1.00 86.81 154 GLU A C 1
ATOM 1198 O O . GLU A 1 154 ? -0.174 -13.698 9.827 1.00 86.81 154 GLU A O 1
ATOM 1203 N N . ILE A 1 155 ? 1.564 -12.300 9.607 1.00 88.75 155 ILE A N 1
ATOM 1204 C CA . ILE A 1 155 ? 1.099 -11.669 8.369 1.00 88.75 155 ILE A CA 1
ATOM 1205 C C . ILE A 1 155 ? 1.195 -12.653 7.191 1.00 88.75 155 ILE A C 1
ATOM 1207 O O . ILE A 1 155 ? 2.258 -13.220 6.929 1.00 88.75 155 ILE A O 1
ATOM 1211 N N . GLU A 1 156 ? 0.113 -12.78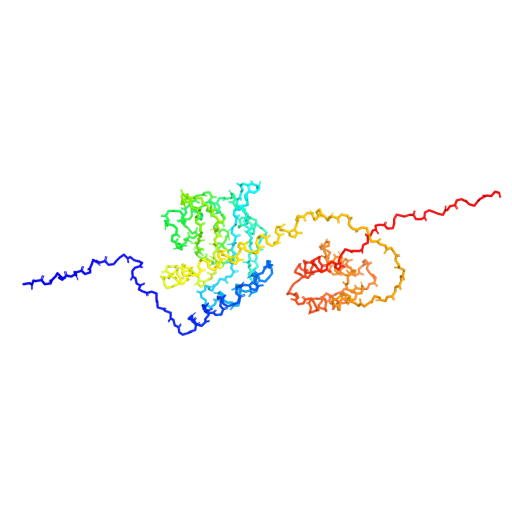5 6.420 1.00 93.12 156 GLU A N 1
ATOM 1212 C CA . GLU A 1 156 ? 0.156 -13.272 5.032 1.00 93.12 156 GLU A CA 1
ATOM 1213 C C . GLU A 1 156 ? 0.220 -12.087 4.052 1.00 93.12 156 GLU A C 1
ATOM 1215 O O . GLU A 1 156 ? 0.972 -12.101 3.072 1.00 93.12 156 GLU A O 1
ATOM 1220 N N . SER A 1 157 ? -0.547 -11.024 4.315 1.00 95.38 157 SER A N 1
ATOM 1221 C CA . SER A 1 157 ? -0.430 -9.735 3.618 1.00 95.38 157 SER A CA 1
ATOM 1222 C C . SER A 1 157 ? -0.775 -8.574 4.536 1.00 95.38 157 SER A C 1
ATOM 1224 O O . SER A 1 157 ? -1.697 -8.686 5.336 1.00 95.38 157 SER A O 1
ATOM 1226 N N . LEU A 1 158 ? -0.062 -7.461 4.396 1.00 96.81 158 LEU A N 1
ATOM 1227 C CA . LEU A 1 158 ? -0.297 -6.235 5.156 1.00 96.81 158 LEU A CA 1
ATOM 1228 C C . LEU A 1 158 ? -0.428 -5.072 4.175 1.00 96.81 158 LEU A C 1
ATOM 1230 O O . LEU A 1 158 ? 0.331 -4.991 3.218 1.00 96.81 158 LEU A O 1
ATOM 1234 N N . PHE A 1 159 ? -1.370 -4.174 4.403 1.00 98.00 159 PHE A N 1
ATOM 1235 C CA . PHE A 1 159 ? -1.598 -2.991 3.590 1.00 98.00 159 PHE A CA 1
ATOM 1236 C C . PHE A 1 159 ? -1.585 -1.762 4.488 1.00 98.00 159 PHE A C 1
ATOM 1238 O O . PHE A 1 159 ? -2.317 -1.706 5.477 1.00 98.00 159 PHE A O 1
ATOM 1245 N N . ILE A 1 160 ? -0.746 -0.789 4.144 1.00 97.62 160 ILE A N 1
ATOM 1246 C CA . ILE A 1 160 ? -0.614 0.471 4.881 1.00 97.62 160 ILE A CA 1
ATOM 1247 C C . ILE A 1 160 ? -0.970 1.604 3.929 1.00 97.62 160 ILE A C 1
ATOM 1249 O O . ILE A 1 160 ? -0.366 1.728 2.866 1.00 97.62 160 ILE A O 1
ATOM 1253 N N . PHE A 1 161 ? -1.925 2.440 4.314 1.00 96.94 161 PHE A N 1
ATOM 1254 C CA . PHE A 1 161 ? -2.399 3.569 3.526 1.00 96.94 161 PHE A CA 1
ATOM 1255 C C . PHE A 1 161 ? -2.097 4.885 4.236 1.00 96.94 161 PHE A C 1
ATOM 1257 O O . PHE A 1 161 ? -2.327 5.022 5.438 1.00 96.94 161 PHE A O 1
ATOM 1264 N N . GLY A 1 162 ? -1.617 5.869 3.480 1.00 95.06 162 GLY A N 1
ATOM 1265 C CA . GLY A 1 162 ? -1.349 7.221 3.968 1.00 95.06 162 GLY A CA 1
ATOM 1266 C C . GLY A 1 162 ? -1.919 8.274 3.027 1.00 95.06 162 GLY A C 1
ATOM 1267 O O . GLY A 1 162 ? -1.971 8.072 1.814 1.00 95.06 162 GLY A O 1
ATOM 1268 N N . GLY A 1 163 ? -2.393 9.383 3.585 1.00 93.31 163 GLY A N 1
ATOM 1269 C CA . GLY A 1 163 ? -2.964 10.491 2.827 1.00 93.31 163 GLY A CA 1
ATOM 1270 C C . GLY A 1 163 ? -3.695 11.486 3.731 1.00 93.31 163 GLY A C 1
ATOM 1271 O O . GLY A 1 163 ? -4.140 11.116 4.818 1.00 93.31 163 GLY A O 1
ATOM 1272 N N . PRO A 1 164 ? -3.874 12.741 3.289 1.00 88.88 164 PRO A N 1
ATOM 1273 C CA . PRO A 1 164 ? -4.515 13.782 4.094 1.00 88.88 164 PRO A CA 1
ATOM 1274 C C . PRO A 1 164 ? -5.985 13.454 4.397 1.00 88.88 164 PRO A C 1
ATOM 1276 O O . PRO A 1 164 ? -6.475 13.724 5.489 1.00 88.88 164 PRO A O 1
ATOM 1279 N N . SER A 1 165 ? -6.673 12.801 3.456 1.00 85.94 165 SER A N 1
ATOM 1280 C CA . SER A 1 165 ? -8.076 12.384 3.580 1.00 85.94 165 SER A CA 1
ATOM 1281 C C . SER A 1 165 ? -8.278 11.122 4.427 1.00 85.94 165 SER A C 1
ATOM 1283 O O . SER A 1 165 ? -9.412 10.691 4.612 1.00 85.94 165 SER A O 1
ATOM 1285 N N . LEU A 1 166 ? -7.197 10.513 4.926 1.00 85.56 166 LEU A N 1
ATOM 1286 C CA . LEU A 1 166 ? -7.241 9.338 5.802 1.00 85.56 166 LEU A CA 1
ATOM 1287 C C . LEU A 1 166 ? -7.083 9.700 7.286 1.00 85.56 166 LEU A C 1
ATOM 1289 O O . LEU A 1 166 ? -7.004 8.809 8.127 1.00 85.56 166 LEU A O 1
ATOM 1293 N N . ALA A 1 167 ? -7.039 10.992 7.621 1.00 77.12 167 ALA A N 1
ATOM 1294 C CA . ALA A 1 167 ? -6.993 11.439 9.005 1.00 77.12 167 ALA A CA 1
ATOM 1295 C C . ALA A 1 167 ? -8.281 11.056 9.763 1.00 77.12 167 ALA A C 1
ATOM 1297 O O . ALA A 1 167 ? -9.389 11.293 9.281 1.00 77.12 167 ALA A O 1
ATOM 1298 N N . GLY A 1 168 ? -8.130 10.505 10.973 1.00 71.75 168 GLY A N 1
ATOM 1299 C CA . GLY A 1 168 ? -9.239 10.173 11.875 1.00 71.75 168 GLY A CA 1
ATOM 1300 C C . GLY A 1 168 ? -9.757 8.730 11.784 1.00 71.75 168 GLY A C 1
ATOM 1301 O O . GLY A 1 168 ? -9.212 7.882 11.075 1.00 71.75 168 GLY A O 1
ATOM 1302 N N . ARG A 1 169 ? -10.808 8.439 12.564 1.00 71.69 169 ARG A N 1
ATOM 1303 C CA . ARG A 1 169 ? -11.513 7.145 12.606 1.00 71.69 169 ARG A CA 1
ATOM 1304 C C . ARG A 1 169 ? -12.825 7.242 11.831 1.00 71.69 169 ARG A C 1
ATOM 1306 O O . ARG A 1 169 ? -13.887 7.409 12.416 1.00 71.69 169 ARG A O 1
ATOM 1313 N N . ASP A 1 170 ? -12.729 7.178 10.512 1.00 83.56 170 ASP A N 1
ATOM 1314 C CA . ASP A 1 170 ? -13.902 7.119 9.640 1.00 83.56 170 ASP A CA 1
ATOM 1315 C C . ASP A 1 170 ? -14.388 5.667 9.530 1.00 83.56 170 ASP A C 1
ATOM 1317 O O . ASP A 1 170 ? -13.784 4.855 8.823 1.00 83.56 170 ASP A O 1
ATOM 1321 N N . ALA A 1 171 ? -15.450 5.333 10.267 1.00 84.88 171 ALA A N 1
ATOM 1322 C CA . ALA A 1 171 ? -15.999 3.979 10.323 1.00 84.88 171 ALA A CA 1
ATOM 1323 C C . ALA A 1 171 ? -16.459 3.472 8.945 1.00 84.88 171 ALA A C 1
ATOM 1325 O O . ALA A 1 171 ? -16.215 2.314 8.611 1.00 84.88 171 ALA A O 1
ATOM 1326 N N . GLN A 1 172 ? -17.034 4.344 8.110 1.00 86.44 172 GLN A N 1
ATOM 1327 C CA . GLN A 1 172 ? -17.503 3.982 6.768 1.00 86.44 172 GLN A CA 1
ATOM 1328 C C . GLN A 1 172 ? -16.331 3.611 5.856 1.00 86.44 172 GLN A C 1
ATOM 1330 O O . GLN A 1 172 ? -16.371 2.604 5.147 1.00 86.44 172 GLN A O 1
ATOM 1335 N N . ARG A 1 173 ? -15.235 4.377 5.913 1.00 88.88 173 ARG A N 1
ATOM 1336 C CA . ARG A 1 173 ? -14.026 4.071 5.133 1.00 88.88 173 ARG A CA 1
ATOM 1337 C C . ARG A 1 173 ? -13.348 2.785 5.593 1.00 88.88 173 ARG A C 1
ATOM 1339 O O . ARG A 1 173 ? -12.910 2.000 4.753 1.00 88.88 173 ARG A O 1
ATOM 1346 N N . LEU A 1 174 ? -13.240 2.577 6.905 1.00 91.06 174 LEU A N 1
ATOM 1347 C CA . LEU A 1 174 ? -12.665 1.350 7.453 1.00 91.06 174 LEU A CA 1
ATOM 1348 C C . LEU A 1 174 ? -13.525 0.136 7.071 1.00 91.06 174 LEU A C 1
ATOM 1350 O O . LEU A 1 174 ? -12.972 -0.855 6.608 1.00 91.06 174 LEU A O 1
ATOM 1354 N N . GLY A 1 175 ? -14.855 0.253 7.127 1.00 90.75 175 GLY A N 1
ATOM 1355 C CA . GLY A 1 175 ? -15.770 -0.787 6.650 1.00 90.75 175 GLY A CA 1
ATOM 1356 C C . GLY A 1 175 ? -15.660 -1.056 5.142 1.00 90.75 175 GLY A C 1
ATOM 1357 O O . GLY A 1 175 ? -15.655 -2.212 4.725 1.00 90.75 175 GLY A O 1
ATOM 1358 N N . CYS A 1 176 ? -15.477 -0.020 4.310 1.00 90.44 176 CYS A N 1
ATOM 1359 C CA . CYS A 1 176 ? -15.172 -0.205 2.884 1.00 90.44 176 CYS A CA 1
ATOM 1360 C C . CYS A 1 176 ? -13.856 -0.967 2.685 1.00 90.44 176 CYS A C 1
ATOM 1362 O O . CYS A 1 176 ? -13.777 -1.859 1.845 1.00 90.44 176 CYS A O 1
ATOM 1364 N N . LEU A 1 177 ? -12.810 -0.615 3.434 1.00 92.56 177 LEU A N 1
ATOM 1365 C CA . LEU A 1 177 ? -11.513 -1.278 3.332 1.00 92.56 177 LEU A CA 1
ATOM 1366 C C . LEU A 1 177 ? -11.590 -2.750 3.768 1.00 92.56 177 LEU A C 1
ATOM 1368 O O . LEU A 1 177 ? -11.007 -3.595 3.089 1.00 92.56 177 LEU A O 1
ATOM 1372 N N . ASP A 1 178 ? -12.335 -3.052 4.833 1.00 93.69 178 ASP A N 1
ATOM 1373 C CA . ASP A 1 178 ? -12.587 -4.423 5.297 1.00 93.69 178 ASP A CA 1
ATOM 1374 C C . ASP A 1 178 ? -13.305 -5.255 4.225 1.00 93.69 178 ASP A C 1
ATOM 1376 O O . ASP A 1 178 ? -12.835 -6.326 3.832 1.00 93.69 178 ASP A O 1
ATOM 1380 N N . LEU A 1 179 ? -14.363 -4.695 3.622 1.00 93.25 179 LEU A N 1
ATOM 1381 C CA . LEU A 1 179 ? -15.091 -5.316 2.511 1.00 93.25 179 LEU A CA 1
ATOM 1382 C C . LEU A 1 179 ? -14.181 -5.633 1.307 1.00 93.25 179 LEU A C 1
ATOM 1384 O O . LEU A 1 179 ? -14.360 -6.647 0.627 1.00 93.25 179 LEU A O 1
ATOM 1388 N N . LEU A 1 180 ? -13.205 -4.768 1.021 1.00 94.12 180 LEU A N 1
ATOM 1389 C CA . LEU A 1 180 ? -12.317 -4.877 -0.142 1.00 94.12 180 LEU A CA 1
ATOM 1390 C C . LEU A 1 180 ? -11.078 -5.746 0.102 1.00 94.12 180 LEU A C 1
ATOM 1392 O O . LEU A 1 180 ? -10.451 -6.192 -0.870 1.00 94.12 180 LEU A O 1
ATOM 1396 N N . LEU A 1 181 ? -10.711 -5.994 1.363 1.00 95.62 181 LEU A N 1
ATOM 1397 C CA . LEU A 1 181 ? -9.477 -6.686 1.728 1.00 95.62 181 LEU A CA 1
ATOM 1398 C C . LEU A 1 181 ? -9.294 -8.029 1.001 1.00 95.62 181 LEU A C 1
ATOM 1400 O O . LEU A 1 181 ? -8.198 -8.247 0.470 1.00 95.62 181 LEU A O 1
ATOM 1404 N N . PRO A 1 182 ? -10.305 -8.920 0.889 1.00 95.38 182 PRO A N 1
ATOM 1405 C CA . PRO A 1 182 ? -10.123 -10.201 0.210 1.00 95.38 182 PRO A CA 1
ATOM 1406 C C . PRO A 1 182 ? -9.708 -10.034 -1.254 1.00 95.38 182 PRO A C 1
ATOM 1408 O O . PRO A 1 182 ? -8.852 -10.773 -1.755 1.00 95.38 182 PRO A O 1
ATOM 1411 N N . GLN A 1 183 ? -10.282 -9.043 -1.944 1.00 95.44 183 GLN A N 1
ATOM 1412 C CA . GLN A 1 183 ? -9.952 -8.773 -3.338 1.00 95.44 183 GLN A CA 1
ATOM 1413 C C . GLN A 1 183 ? -8.577 -8.124 -3.475 1.00 95.44 183 GLN A C 1
ATOM 1415 O O . GLN A 1 183 ? -7.809 -8.501 -4.368 1.00 95.44 183 GLN A O 1
ATOM 1420 N N . LEU A 1 184 ? -8.252 -7.175 -2.597 1.00 96.12 184 LEU A N 1
ATOM 1421 C CA . LEU A 1 184 ? -6.950 -6.521 -2.576 1.00 96.12 184 LEU A CA 1
ATOM 1422 C C . LEU A 1 184 ? -5.832 -7.547 -2.343 1.00 96.12 184 LEU A C 1
ATOM 1424 O O . LEU A 1 184 ? -4.898 -7.632 -3.142 1.00 96.12 184 LEU A O 1
ATOM 1428 N N . HIS A 1 185 ? -5.993 -8.403 -1.330 1.00 96.88 185 HIS A N 1
ATOM 1429 C CA . HIS A 1 185 ? -5.091 -9.510 -1.027 1.00 96.88 185 HIS A CA 1
ATOM 1430 C C . HIS A 1 185 ? -4.916 -10.454 -2.221 1.00 96.88 185 HIS A C 1
ATOM 1432 O O . HIS A 1 185 ? -3.790 -10.672 -2.667 1.00 96.88 185 HIS A O 1
ATOM 1438 N N . ARG A 1 186 ? -6.009 -10.975 -2.798 1.00 96.88 186 ARG A N 1
ATOM 1439 C CA . ARG A 1 186 ? -5.932 -11.895 -3.950 1.00 96.88 186 ARG A CA 1
ATOM 1440 C C . ARG A 1 186 ? -5.249 -11.271 -5.162 1.00 96.88 186 ARG A C 1
ATOM 1442 O O . ARG A 1 186 ? -4.509 -11.950 -5.874 1.00 96.88 186 ARG A O 1
ATOM 1449 N N . THR A 1 187 ? -5.513 -9.994 -5.417 1.00 97.31 187 THR A N 1
ATOM 1450 C CA . THR A 1 187 ? -4.916 -9.261 -6.539 1.00 97.31 187 THR A CA 1
ATOM 1451 C C . THR A 1 187 ? -3.425 -9.059 -6.317 1.00 97.31 187 THR A C 1
ATOM 1453 O O . THR A 1 187 ? -2.635 -9.326 -7.221 1.00 97.31 187 THR A O 1
ATOM 1456 N N . TRP A 1 188 ? -3.031 -8.682 -5.101 1.00 96.31 188 TRP A N 1
ATOM 1457 C CA . TRP A 1 188 ? -1.631 -8.516 -4.739 1.00 96.31 188 TRP A CA 1
ATOM 1458 C C . TRP A 1 188 ? -0.852 -9.837 -4.783 1.00 96.31 188 TRP A C 1
ATOM 1460 O O . TRP A 1 188 ? 0.191 -9.909 -5.426 1.00 96.31 188 TRP A O 1
ATOM 1470 N N . GLN A 1 189 ? -1.392 -10.918 -4.214 1.00 94.88 189 GLN A N 1
ATOM 1471 C CA . GLN A 1 189 ? -0.763 -12.244 -4.260 1.00 94.88 189 GLN A CA 1
ATOM 1472 C C . GLN A 1 189 ? -0.562 -12.748 -5.694 1.00 94.88 189 GLN A C 1
ATOM 1474 O O . GLN A 1 189 ? 0.480 -13.319 -6.012 1.00 94.88 189 GLN A O 1
ATOM 1479 N N . ARG A 1 190 ? -1.518 -12.486 -6.598 1.00 95.00 190 ARG A N 1
ATOM 1480 C CA . ARG A 1 190 ? -1.361 -12.803 -8.027 1.00 95.00 190 ARG A CA 1
ATOM 1481 C C . ARG A 1 190 ? -0.203 -12.031 -8.658 1.00 95.00 190 ARG A C 1
ATOM 1483 O O . ARG A 1 190 ? 0.539 -12.612 -9.449 1.00 95.00 190 ARG A O 1
ATOM 1490 N N . VAL A 1 191 ? -0.045 -10.752 -8.320 1.00 90.00 191 VAL A N 1
ATOM 1491 C CA . VAL A 1 191 ? 1.070 -9.924 -8.799 1.00 90.00 191 VAL A CA 1
ATOM 1492 C C . VAL A 1 191 ? 2.395 -10.460 -8.272 1.00 90.00 191 VAL A C 1
ATOM 1494 O O . VAL A 1 191 ? 3.289 -10.728 -9.067 1.00 90.00 191 VAL A O 1
ATOM 1497 N N . VAL A 1 192 ? 2.499 -10.698 -6.963 1.00 88.06 192 VAL A N 1
ATOM 1498 C CA . VAL A 1 192 ? 3.709 -11.245 -6.329 1.00 88.06 192 VAL A CA 1
ATOM 1499 C C . VAL A 1 192 ? 4.093 -12.592 -6.944 1.00 88.06 192 VAL A C 1
ATOM 1501 O O . VAL A 1 192 ? 5.248 -12.777 -7.318 1.00 88.06 192 VAL A O 1
ATOM 1504 N N . SER A 1 193 ? 3.132 -13.506 -7.123 1.00 87.12 193 SER A N 1
ATOM 1505 C CA . SER A 1 193 ? 3.373 -14.805 -7.765 1.00 87.12 193 SER A CA 1
ATOM 1506 C C . SER A 1 193 ? 3.853 -14.649 -9.208 1.00 87.12 193 SER A C 1
ATOM 1508 O O . SER A 1 193 ? 4.822 -15.289 -9.599 1.00 87.12 193 SER A O 1
ATOM 1510 N N . THR A 1 194 ? 3.207 -13.782 -9.994 1.00 81.31 194 THR A N 1
ATOM 1511 C CA . THR A 1 194 ? 3.571 -13.577 -11.404 1.00 81.31 194 THR A CA 1
ATOM 1512 C C . THR A 1 194 ? 4.971 -12.977 -11.536 1.00 81.31 194 THR A C 1
ATOM 1514 O O . THR A 1 194 ? 5.763 -13.436 -12.353 1.00 81.31 194 THR A O 1
ATOM 1517 N N . GLU A 1 195 ? 5.298 -11.956 -10.741 1.00 78.19 195 GLU A N 1
ATOM 1518 C CA . GLU A 1 195 ? 6.625 -11.327 -10.756 1.00 78.19 195 GLU A CA 1
ATOM 1519 C C . GLU A 1 195 ? 7.704 -12.300 -10.266 1.00 78.19 195 GLU A C 1
ATOM 1521 O O . GLU A 1 195 ? 8.802 -12.331 -10.817 1.00 78.19 195 GLU A O 1
ATOM 1526 N N . HIS A 1 196 ? 7.392 -13.139 -9.273 1.00 72.62 196 HIS A N 1
ATOM 1527 C CA . HIS A 1 196 ? 8.304 -14.186 -8.818 1.00 72.62 196 HIS A CA 1
ATOM 1528 C C . HIS A 1 196 ? 8.604 -15.197 -9.927 1.00 72.62 196 HIS A C 1
ATOM 1530 O O . HIS A 1 196 ? 9.776 -15.451 -10.203 1.00 72.62 196 HIS A O 1
ATOM 1536 N N . ASP A 1 197 ? 7.578 -15.705 -10.614 1.00 70.31 197 ASP A N 1
ATOM 1537 C CA . ASP A 1 197 ? 7.738 -16.659 -11.718 1.00 70.31 197 ASP A CA 1
ATOM 1538 C C . ASP A 1 197 ? 8.561 -16.079 -12.877 1.00 70.31 197 ASP A C 1
ATOM 1540 O O . ASP A 1 197 ? 9.376 -16.787 -13.470 1.00 70.31 197 ASP A O 1
ATOM 1544 N N . LEU A 1 198 ? 8.410 -14.783 -13.165 1.00 63.00 198 LEU A N 1
ATOM 1545 C CA . LEU A 1 198 ? 9.204 -14.079 -14.177 1.00 63.00 198 LEU A CA 1
ATOM 1546 C C . LEU A 1 198 ? 10.685 -13.930 -13.789 1.00 63.00 198 LEU A C 1
ATOM 1548 O O . LEU A 1 198 ? 11.544 -13.901 -14.670 1.00 63.00 198 LEU A O 1
ATOM 1552 N N . MET A 1 199 ? 10.989 -13.831 -12.492 1.00 52.22 199 MET A N 1
ATOM 1553 C CA . MET A 1 199 ? 12.356 -13.690 -11.971 1.00 52.22 199 MET A CA 1
ATOM 1554 C C . MET A 1 199 ? 13.065 -15.033 -11.767 1.00 52.22 199 MET A C 1
ATOM 1556 O O . MET A 1 199 ? 14.284 -15.064 -11.576 1.00 52.22 199 MET A O 1
ATOM 1560 N N . ARG A 1 200 ? 12.341 -16.158 -11.816 1.00 48.41 200 ARG A N 1
ATOM 1561 C CA . ARG A 1 200 ? 12.969 -17.482 -11.815 1.00 48.41 200 ARG A CA 1
ATOM 1562 C C . ARG A 1 200 ? 13.684 -17.676 -13.156 1.00 48.41 200 ARG A C 1
ATOM 1564 O O . ARG A 1 200 ? 13.055 -17.515 -14.202 1.00 48.41 200 ARG A O 1
ATOM 1571 N N . PRO A 1 201 ? 14.978 -18.053 -13.170 1.00 36.25 201 PRO A N 1
ATOM 1572 C CA . PRO A 1 201 ? 15.622 -18.454 -14.408 1.00 36.25 201 PRO A CA 1
ATOM 1573 C C . PRO A 1 201 ? 14.821 -19.625 -14.966 1.00 36.25 201 PRO A C 1
ATOM 1575 O O . PRO A 1 201 ? 14.707 -20.675 -14.334 1.00 36.25 201 PRO A O 1
ATOM 1578 N N . THR A 1 202 ? 14.204 -19.417 -16.127 1.00 41.31 202 THR A N 1
ATOM 1579 C CA . THR A 1 202 ? 13.551 -20.496 -16.855 1.00 41.31 202 THR A CA 1
ATOM 1580 C C . THR A 1 202 ? 14.615 -21.553 -17.119 1.00 41.31 202 THR A C 1
ATOM 1582 O O . THR A 1 202 ? 15.491 -21.369 -17.962 1.00 41.31 202 THR A O 1
ATOM 1585 N N . LEU A 1 203 ? 14.556 -22.675 -16.397 1.00 35.97 203 LEU A N 1
ATOM 1586 C CA . LEU A 1 203 ? 15.102 -23.931 -16.894 1.00 35.97 203 LEU A CA 1
ATOM 1587 C C . LEU A 1 203 ? 14.254 -24.274 -18.117 1.00 35.97 203 LEU A C 1
ATOM 1589 O O . LEU A 1 203 ? 13.257 -24.985 -18.030 1.00 35.97 203 LEU A O 1
ATOM 1593 N N . ARG A 1 204 ? 14.587 -23.657 -19.252 1.00 34.62 204 ARG A N 1
ATOM 1594 C CA . ARG A 1 204 ? 14.044 -24.051 -20.543 1.00 34.62 204 ARG A CA 1
ATOM 1595 C C . ARG A 1 204 ? 14.489 -25.499 -20.759 1.00 34.62 204 ARG A C 1
ATOM 1597 O O . ARG A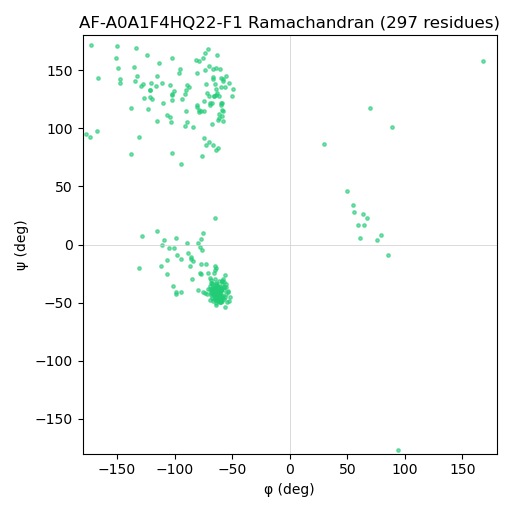 1 204 ? 15.693 -25.753 -20.670 1.00 34.62 204 ARG A O 1
ATOM 1604 N N . PRO A 1 205 ? 13.585 -26.445 -21.062 1.00 32.00 205 PRO A N 1
ATOM 1605 C CA . PRO A 1 205 ? 13.996 -27.632 -21.791 1.00 32.00 205 PRO A CA 1
ATOM 1606 C C . PRO A 1 205 ? 14.775 -27.149 -23.016 1.00 32.00 205 PRO A C 1
ATOM 1608 O O . PRO A 1 205 ? 14.337 -26.231 -23.714 1.00 32.00 205 PRO A O 1
ATOM 1611 N N . VAL A 1 206 ? 15.976 -27.685 -23.204 1.00 33.16 206 VAL A N 1
ATOM 1612 C CA . VAL A 1 206 ? 16.858 -27.349 -24.321 1.00 33.16 206 VAL A CA 1
ATOM 1613 C C . VAL A 1 206 ? 16.198 -27.841 -25.609 1.00 33.16 206 VAL A C 1
ATOM 1615 O O . VAL A 1 206 ? 16.474 -28.938 -26.078 1.00 33.16 206 VAL A O 1
ATOM 1618 N N . GLU A 1 207 ? 15.315 -27.037 -26.191 1.00 32.56 207 GLU A N 1
ATOM 1619 C CA . GLU A 1 207 ? 14.980 -27.145 -27.606 1.00 32.56 207 GLU A CA 1
ATOM 1620 C C . GLU A 1 207 ? 15.955 -26.254 -28.375 1.00 32.56 207 GLU A C 1
ATOM 1622 O O . GLU A 1 207 ? 15.922 -25.024 -28.309 1.00 32.56 207 GLU A O 1
ATOM 1627 N N . GLN A 1 208 ? 16.900 -26.916 -29.040 1.00 28.58 208 GLN A N 1
ATOM 1628 C CA . GLN A 1 208 ? 17.942 -26.317 -29.868 1.00 28.58 208 GLN A CA 1
ATOM 1629 C C . GLN A 1 208 ? 17.326 -25.477 -31.003 1.00 28.58 208 GLN A C 1
ATOM 1631 O O . GLN A 1 208 ? 16.618 -26.032 -31.848 1.00 28.58 208 GLN A O 1
ATOM 1636 N N . PRO A 1 209 ? 17.625 -24.170 -31.113 1.00 33.97 209 PRO A N 1
ATOM 1637 C CA . PRO A 1 209 ? 17.217 -23.388 -32.273 1.00 33.97 209 PRO A CA 1
ATOM 1638 C C . PRO A 1 209 ? 18.163 -23.657 -33.450 1.00 33.97 209 PRO A C 1
ATOM 1640 O O . PRO A 1 209 ? 19.349 -23.326 -33.400 1.00 33.97 209 PRO A O 1
ATOM 1643 N N . ARG A 1 210 ? 17.634 -24.233 -34.534 1.00 30.16 210 ARG A N 1
ATOM 1644 C CA . ARG A 1 210 ? 18.308 -24.254 -35.841 1.00 30.16 210 ARG A CA 1
ATOM 1645 C C . ARG A 1 210 ? 18.419 -22.826 -36.382 1.00 30.16 210 ARG A C 1
ATOM 1647 O O . ARG A 1 210 ? 17.428 -22.107 -36.462 1.00 30.16 210 ARG A O 1
ATOM 1654 N N . ALA A 1 211 ? 19.637 -22.440 -36.751 1.00 31.77 211 ALA A N 1
ATOM 1655 C CA . ALA A 1 211 ? 19.967 -21.146 -37.330 1.00 31.77 211 ALA A CA 1
ATOM 1656 C C . ALA A 1 211 ? 19.481 -21.017 -38.787 1.00 31.77 211 ALA A C 1
ATOM 1658 O O . ALA A 1 211 ? 19.660 -21.932 -39.589 1.00 31.77 211 ALA A O 1
ATOM 1659 N N . GLY A 1 212 ? 18.938 -19.846 -39.128 1.00 29.58 212 GLY A N 1
ATOM 1660 C CA . GLY A 1 212 ? 18.697 -19.366 -40.492 1.00 29.58 212 GLY A CA 1
ATOM 1661 C C . GLY A 1 212 ? 18.848 -17.832 -40.530 1.00 29.58 212 GLY A C 1
ATOM 1662 O O . GLY A 1 212 ? 18.447 -17.186 -39.558 1.00 29.58 212 GLY A O 1
ATOM 1663 N N . PRO A 1 213 ? 19.477 -17.233 -41.563 1.00 36.62 213 PRO A N 1
ATOM 1664 C CA . PRO A 1 213 ? 20.024 -15.881 -41.474 1.00 36.62 213 PRO A CA 1
ATOM 1665 C C . PRO A 1 213 ? 19.102 -14.770 -42.012 1.00 36.62 213 PRO A C 1
ATOM 1667 O O . PRO A 1 213 ? 18.424 -14.934 -43.017 1.00 36.62 213 PRO A O 1
ATOM 1670 N N . ALA A 1 214 ? 19.234 -13.613 -41.355 1.00 35.38 214 ALA A N 1
ATOM 1671 C CA . ALA A 1 214 ? 19.123 -12.236 -41.853 1.00 35.38 214 ALA A CA 1
ATOM 1672 C C . ALA A 1 214 ? 17.763 -11.637 -42.299 1.00 35.38 214 ALA A C 1
ATOM 1674 O O . ALA A 1 214 ? 17.200 -11.946 -43.339 1.00 35.38 214 ALA A O 1
ATOM 1675 N N . ASP A 1 215 ? 17.413 -10.599 -41.529 1.00 34.03 215 ASP A N 1
ATOM 1676 C CA . ASP A 1 215 ? 16.968 -9.264 -41.957 1.00 34.03 215 ASP A CA 1
ATOM 1677 C C . ASP A 1 215 ? 15.475 -8.985 -42.212 1.00 34.03 215 ASP A C 1
ATOM 1679 O O . ASP A 1 215 ? 14.913 -9.248 -43.273 1.00 34.03 215 ASP A O 1
ATOM 1683 N N . ARG A 1 216 ? 14.863 -8.341 -41.204 1.00 35.19 216 ARG A N 1
ATOM 1684 C CA . ARG A 1 216 ? 14.167 -7.042 -41.307 1.00 35.19 216 ARG A CA 1
ATOM 1685 C C . ARG A 1 216 ? 13.689 -6.630 -39.915 1.00 35.19 216 ARG A C 1
ATOM 1687 O O . ARG A 1 216 ? 12.634 -7.054 -39.443 1.00 35.19 216 ARG A O 1
ATOM 1694 N N . THR A 1 217 ? 14.484 -5.819 -39.216 1.00 40.91 217 THR A N 1
ATOM 1695 C CA . THR A 1 217 ? 14.137 -5.298 -37.884 1.00 40.91 217 THR A CA 1
ATOM 1696 C C . THR A 1 217 ? 13.002 -4.280 -37.980 1.00 40.91 217 THR A C 1
ATOM 1698 O O . THR A 1 217 ? 13.228 -3.074 -38.083 1.00 40.91 217 THR A O 1
ATOM 1701 N N . ALA A 1 218 ? 11.765 -4.765 -37.916 1.00 39.88 218 ALA A N 1
ATOM 1702 C CA . ALA A 1 218 ? 10.633 -3.950 -37.503 1.00 39.88 218 ALA A CA 1
ATOM 1703 C C . ALA A 1 218 ? 10.908 -3.390 -36.089 1.00 39.88 218 ALA A C 1
ATOM 1705 O O . ALA A 1 218 ? 11.471 -4.108 -35.252 1.00 39.88 218 ALA A O 1
ATOM 1706 N N . PRO A 1 219 ? 10.552 -2.126 -35.792 1.00 47.91 219 PRO A N 1
ATOM 1707 C CA . PRO A 1 219 ? 10.775 -1.552 -34.473 1.00 47.91 219 PRO A CA 1
ATOM 1708 C C . PRO A 1 219 ? 9.997 -2.360 -33.436 1.00 47.91 219 PRO A C 1
ATOM 1710 O O . PRO A 1 219 ? 8.766 -2.342 -33.413 1.00 47.91 219 PRO A O 1
ATOM 1713 N N . ARG A 1 220 ? 10.721 -3.067 -32.563 1.00 52.81 220 ARG A N 1
ATOM 1714 C CA . ARG A 1 220 ? 10.130 -3.732 -31.402 1.00 52.81 220 ARG A CA 1
ATOM 1715 C C . ARG A 1 220 ? 9.441 -2.644 -30.572 1.00 52.81 220 ARG A C 1
ATOM 1717 O O . ARG A 1 220 ? 10.106 -1.787 -29.998 1.00 52.81 220 ARG A O 1
ATOM 1724 N N . HIS A 1 221 ? 8.110 -2.662 -30.540 1.00 59.12 221 HIS A N 1
ATOM 1725 C CA . HIS A 1 221 ? 7.284 -1.800 -29.684 1.00 59.12 221 HIS A CA 1
ATOM 1726 C C . HIS A 1 221 ? 7.321 -0.286 -30.014 1.00 59.12 221 HIS A C 1
ATOM 1728 O O . HIS A 1 221 ? 7.035 0.539 -29.151 1.00 59.12 221 HIS A O 1
ATOM 1734 N N . GLY A 1 222 ? 7.668 0.113 -31.249 1.00 68.25 222 GLY A N 1
ATOM 1735 C CA . GLY A 1 222 ? 7.619 1.526 -31.690 1.00 68.25 222 GLY A CA 1
ATOM 1736 C C . GLY A 1 222 ? 8.746 2.437 -31.165 1.00 68.25 222 GLY A C 1
ATOM 1737 O O . GLY A 1 222 ? 8.766 3.644 -31.451 1.00 68.25 222 GLY A O 1
ATOM 1738 N N . ILE A 1 223 ? 9.704 1.867 -30.430 1.00 79.50 223 ILE A N 1
ATOM 1739 C CA . ILE A 1 223 ? 10.910 2.544 -29.944 1.00 79.50 223 ILE A CA 1
ATOM 1740 C C . ILE A 1 223 ? 12.034 2.380 -30.970 1.00 79.50 223 ILE A C 1
ATOM 1742 O O . ILE A 1 223 ? 12.311 1.285 -31.456 1.00 79.50 223 ILE A O 1
ATOM 1746 N N . THR A 1 224 ? 12.673 3.490 -31.332 1.00 80.00 224 THR A N 1
ATOM 1747 C CA . THR A 1 224 ? 13.770 3.510 -32.309 1.00 80.00 224 THR A CA 1
ATOM 1748 C C . THR A 1 224 ? 15.103 3.108 -31.667 1.00 80.00 224 THR A C 1
ATOM 1750 O O . THR A 1 224 ? 15.288 3.289 -30.462 1.00 80.00 224 THR A O 1
ATOM 1753 N N . PRO A 1 225 ? 16.098 2.656 -32.451 1.00 77.50 225 PRO A N 1
ATOM 1754 C CA . PRO A 1 225 ? 17.426 2.321 -31.926 1.00 77.50 225 PRO A CA 1
ATOM 1755 C C . PRO A 1 225 ? 18.092 3.471 -31.154 1.00 77.50 225 PRO A C 1
ATOM 1757 O O . PRO A 1 225 ? 18.727 3.252 -30.121 1.00 77.50 225 PRO A O 1
ATOM 1760 N N . ARG A 1 226 ? 17.897 4.718 -31.611 1.00 75.00 226 ARG A N 1
ATOM 1761 C CA . ARG A 1 226 ? 18.410 5.917 -30.930 1.00 75.00 226 ARG A CA 1
ATOM 1762 C C . ARG A 1 226 ? 17.718 6.155 -29.587 1.00 75.00 226 ARG A C 1
ATOM 1764 O O . ARG A 1 226 ? 18.367 6.548 -28.622 1.00 75.00 226 ARG A O 1
ATOM 1771 N N . GLU A 1 227 ? 16.421 5.881 -29.502 1.00 82.12 227 GLU A N 1
ATOM 1772 C CA . GLU A 1 227 ? 15.657 5.959 -28.255 1.00 82.12 227 GLU A CA 1
ATOM 1773 C C . GLU A 1 227 ? 16.058 4.849 -27.266 1.00 82.12 227 GLU A C 1
ATOM 1775 O O . GLU A 1 227 ? 16.224 5.134 -26.079 1.00 82.12 227 GLU A O 1
ATOM 1780 N N . CYS A 1 228 ? 16.332 3.626 -27.741 1.00 84.25 228 CYS A N 1
ATOM 1781 C CA . CYS A 1 228 ? 16.913 2.558 -26.917 1.00 84.25 228 CYS A CA 1
ATOM 1782 C C . CYS A 1 228 ? 18.296 2.945 -26.370 1.00 84.25 228 CYS A C 1
ATOM 1784 O O . CYS A 1 228 ? 18.583 2.719 -25.195 1.00 84.25 228 CYS A O 1
ATOM 1786 N N . GLN A 1 229 ? 19.147 3.571 -27.190 1.00 80.06 229 GLN A N 1
ATOM 1787 C CA . GLN A 1 229 ? 20.458 4.054 -26.751 1.00 80.06 229 GLN A CA 1
ATOM 1788 C C . GLN A 1 229 ? 20.327 5.077 -25.614 1.00 80.06 229 GLN A C 1
ATOM 1790 O O . GLN A 1 229 ? 21.029 4.969 -24.613 1.00 80.06 229 GLN A O 1
ATOM 1795 N N . ILE A 1 230 ? 19.394 6.027 -25.727 1.00 83.00 230 ILE A N 1
ATOM 1796 C CA . ILE A 1 230 ? 19.122 7.021 -24.679 1.00 83.00 230 ILE A CA 1
ATOM 1797 C C . ILE A 1 230 ? 18.582 6.347 -23.409 1.00 83.00 230 ILE A C 1
ATOM 1799 O O . ILE A 1 230 ? 19.058 6.658 -22.319 1.00 83.00 230 ILE A O 1
ATOM 1803 N N . LEU A 1 231 ? 17.675 5.369 -23.523 1.00 83.88 231 LEU A N 1
ATOM 1804 C CA . LEU A 1 231 ? 17.175 4.597 -22.375 1.00 83.88 231 LEU A CA 1
ATOM 1805 C C . LEU A 1 231 ? 18.287 3.857 -21.610 1.00 83.88 231 LEU A C 1
ATOM 1807 O O . LEU A 1 231 ? 18.218 3.777 -20.383 1.00 83.88 231 LEU A O 1
ATOM 1811 N N . ARG A 1 232 ? 19.337 3.367 -22.288 1.00 84.19 232 ARG A N 1
ATOM 1812 C CA . ARG A 1 232 ? 20.499 2.741 -21.621 1.00 84.19 232 ARG A CA 1
ATOM 1813 C C . ARG A 1 232 ? 21.260 3.731 -20.742 1.00 84.19 232 ARG A C 1
ATOM 1815 O O . ARG A 1 232 ? 21.599 3.400 -19.609 1.00 84.19 232 ARG A O 1
ATOM 1822 N N . TRP A 1 233 ? 21.482 4.950 -21.225 1.00 76.44 233 TRP A N 1
ATOM 1823 C CA . TRP A 1 233 ? 22.127 5.984 -20.416 1.00 76.44 233 TRP A CA 1
ATOM 1824 C C . TRP A 1 233 ? 21.233 6.466 -19.269 1.00 76.44 233 TRP A C 1
ATOM 1826 O O . TRP A 1 233 ? 21.723 6.722 -18.170 1.00 76.44 233 TRP A O 1
ATOM 1836 N N . VAL A 1 234 ? 19.917 6.540 -19.499 1.00 80.06 234 VAL A N 1
ATOM 1837 C CA . VAL A 1 234 ? 18.927 6.887 -18.467 1.00 80.06 234 VAL A CA 1
ATOM 1838 C C . VAL A 1 234 ? 18.892 5.830 -17.360 1.00 80.06 234 VAL A C 1
ATOM 1840 O O . VAL A 1 234 ? 18.823 6.215 -16.193 1.00 80.06 234 VAL A O 1
ATOM 1843 N N . ARG A 1 235 ? 19.003 4.537 -17.704 1.00 81.19 235 ARG A N 1
ATOM 1844 C CA . ARG A 1 235 ? 19.115 3.409 -16.758 1.00 81.19 235 ARG A CA 1
ATOM 1845 C C . ARG A 1 235 ? 20.304 3.553 -15.811 1.00 81.19 235 ARG A C 1
ATOM 1847 O O . ARG A 1 235 ? 20.197 3.183 -14.652 1.00 81.19 235 ARG A O 1
ATOM 1854 N N . GLN A 1 236 ? 21.420 4.085 -16.293 1.00 72.44 236 GLN A N 1
ATOM 1855 C CA . GLN A 1 236 ? 22.628 4.303 -15.491 1.00 72.44 236 GLN A CA 1
ATOM 1856 C C . GLN A 1 236 ? 22.524 5.535 -14.568 1.00 72.44 236 GLN A C 1
ATOM 1858 O O . GLN A 1 236 ? 23.504 5.913 -13.939 1.00 72.44 236 GLN A O 1
ATOM 1863 N N . GLY A 1 237 ? 21.364 6.203 -14.512 1.00 66.50 237 GLY A N 1
ATOM 1864 C CA . GLY A 1 237 ? 21.150 7.380 -13.666 1.00 66.50 237 GLY A CA 1
ATOM 1865 C C . GLY A 1 237 ? 21.717 8.688 -14.231 1.00 66.50 237 GLY A C 1
ATOM 1866 O O . GLY A 1 237 ? 21.683 9.710 -13.552 1.00 66.50 237 GLY A O 1
ATOM 1867 N N . ASN A 1 238 ? 22.202 8.710 -15.478 1.00 67.62 238 ASN A N 1
ATOM 1868 C CA . ASN A 1 238 ? 22.845 9.901 -16.041 1.00 67.62 238 ASN A CA 1
ATOM 1869 C C . ASN A 1 238 ? 21.873 11.081 -16.229 1.00 67.62 238 ASN A C 1
ATOM 1871 O O . ASN A 1 238 ? 20.704 10.907 -16.588 1.00 67.62 238 ASN A O 1
ATOM 1875 N N . SER A 1 239 ? 22.353 12.307 -16.010 1.00 67.25 239 SER A N 1
ATOM 1876 C CA . SER A 1 239 ? 21.597 13.536 -16.287 1.00 67.25 239 SER A CA 1
ATOM 1877 C C . SER A 1 239 ? 21.541 13.827 -17.792 1.00 67.25 239 SER A C 1
ATOM 1879 O O . SER A 1 239 ? 22.382 13.354 -18.552 1.00 67.25 239 SER A O 1
ATOM 1881 N N . ASN A 1 240 ? 20.587 14.653 -18.239 1.00 65.56 240 ASN A N 1
ATOM 1882 C CA . ASN A 1 240 ? 20.494 15.036 -19.656 1.00 65.56 240 ASN A CA 1
ATOM 1883 C C . ASN A 1 240 ? 21.780 15.709 -20.170 1.00 65.56 240 ASN A C 1
ATOM 1885 O O . ASN A 1 240 ? 22.104 15.554 -21.341 1.00 65.56 240 ASN A O 1
ATOM 1889 N N . GLN A 1 241 ? 22.509 16.403 -19.288 1.00 53.19 241 GLN A N 1
ATOM 1890 C CA . GLN A 1 241 ? 23.808 17.018 -19.573 1.00 53.19 241 GLN A CA 1
ATOM 1891 C C . GLN A 1 241 ? 24.868 15.955 -19.907 1.00 53.19 241 GLN A C 1
ATOM 1893 O O . GLN A 1 241 ? 25.460 15.984 -20.979 1.00 53.19 241 GLN A O 1
ATOM 1898 N N . LYS A 1 242 ? 25.014 14.939 -19.046 1.00 60.66 242 LYS A N 1
ATOM 1899 C CA . LYS A 1 242 ? 25.971 13.839 -19.251 1.00 60.66 242 LYS A CA 1
ATOM 1900 C C . LYS A 1 242 ? 25.628 12.983 -20.472 1.00 60.66 242 LYS A C 1
ATOM 1902 O O . LYS A 1 242 ? 26.509 12.530 -21.190 1.00 60.66 242 LYS A O 1
ATOM 1907 N N . ILE A 1 243 ? 24.336 12.773 -20.731 1.00 72.06 243 ILE A N 1
ATOM 1908 C CA . ILE A 1 243 ? 23.867 12.051 -21.924 1.00 72.06 243 ILE A CA 1
ATOM 1909 C C . ILE A 1 243 ? 24.169 12.853 -23.197 1.00 72.06 243 ILE A C 1
ATOM 1911 O O . ILE A 1 243 ? 24.541 12.272 -24.213 1.00 72.06 243 ILE A O 1
ATOM 1915 N N . ALA A 1 244 ? 24.001 14.176 -23.151 1.00 59.59 244 ALA A N 1
ATOM 1916 C CA . ALA A 1 244 ? 24.284 15.080 -24.260 1.00 59.59 244 ALA A CA 1
ATOM 1917 C C . ALA A 1 244 ? 25.772 15.071 -24.632 1.00 59.59 244 ALA A C 1
ATOM 1919 O O . ALA A 1 244 ? 26.102 14.908 -25.806 1.00 59.59 244 ALA A O 1
ATOM 1920 N N . GLU A 1 245 ? 26.648 15.139 -23.628 1.00 61.16 245 GLU A N 1
ATOM 1921 C CA . GLU A 1 245 ? 28.102 15.013 -23.778 1.00 61.16 245 GLU A CA 1
ATOM 1922 C C . GLU A 1 245 ? 28.491 13.649 -24.368 1.00 61.16 245 GLU A C 1
ATOM 1924 O O . GLU A 1 245 ? 29.206 13.587 -25.365 1.00 61.16 245 GLU A O 1
ATOM 1929 N N . ALA A 1 246 ? 27.943 12.554 -23.827 1.00 63.50 246 ALA A N 1
ATOM 1930 C CA . ALA A 1 246 ? 28.235 11.196 -24.291 1.00 63.50 246 ALA A CA 1
ATOM 1931 C C . ALA A 1 246 ? 27.739 10.901 -25.721 1.00 63.50 246 ALA A C 1
ATOM 1933 O O . ALA A 1 246 ? 28.250 9.997 -26.382 1.00 63.50 246 ALA A O 1
ATOM 1934 N N . LEU A 1 247 ? 26.721 11.624 -26.200 1.00 72.12 247 LEU A N 1
ATOM 1935 C CA . LEU A 1 247 ? 26.103 11.416 -27.514 1.00 72.12 247 LEU A CA 1
ATOM 1936 C C . LEU A 1 247 ? 26.401 12.533 -28.527 1.00 72.12 247 LEU A C 1
ATOM 1938 O O . LEU A 1 247 ? 25.853 12.466 -29.632 1.00 72.12 247 LEU A O 1
ATOM 1942 N N . LEU A 1 248 ? 27.231 13.519 -28.156 1.00 71.12 248 LEU A N 1
ATOM 1943 C CA . LEU A 1 248 ? 27.593 14.704 -28.947 1.00 71.12 248 LEU A CA 1
ATOM 1944 C C . LEU A 1 248 ? 26.369 15.444 -29.524 1.00 71.12 248 LEU A C 1
ATOM 1946 O O . LEU A 1 248 ? 26.317 15.788 -30.704 1.00 71.12 248 LEU A O 1
ATOM 1950 N N . ILE A 1 249 ? 25.352 15.668 -28.688 1.00 71.75 249 ILE A N 1
ATOM 1951 C CA . ILE A 1 249 ? 24.120 16.404 -29.033 1.00 71.75 249 ILE A CA 1
ATOM 1952 C C . ILE A 1 249 ? 23.774 17.416 -27.939 1.00 71.75 249 ILE A C 1
ATOM 1954 O O . ILE A 1 249 ? 24.336 17.370 -26.854 1.00 71.75 249 ILE A O 1
ATOM 1958 N N . SER A 1 250 ? 22.825 18.326 -28.180 1.00 58.25 250 SER A N 1
ATOM 1959 C CA . SER A 1 250 ? 22.434 19.304 -27.155 1.00 58.25 250 SER A CA 1
ATOM 1960 C C . SER A 1 250 ? 21.596 18.678 -26.017 1.00 58.25 250 SER A C 1
ATOM 1962 O O . SER A 1 250 ? 20.795 17.764 -26.264 1.00 58.25 250 SER A O 1
ATOM 1964 N N . PRO A 1 251 ? 21.677 19.205 -24.775 1.00 56.53 251 PRO A N 1
ATOM 1965 C CA . PRO A 1 251 ? 20.821 18.777 -23.658 1.00 56.53 251 PRO A CA 1
ATOM 1966 C C . PRO A 1 251 ? 19.318 18.922 -23.938 1.00 56.53 251 PRO A C 1
ATOM 1968 O O . PRO A 1 251 ? 18.510 18.109 -23.480 1.00 56.53 251 PRO A O 1
ATOM 1971 N N . LEU A 1 252 ? 18.930 19.928 -24.732 1.00 52.84 252 LEU A N 1
ATOM 1972 C CA . LEU A 1 252 ? 17.547 20.133 -25.170 1.00 52.84 252 LEU A CA 1
ATOM 1973 C C . LEU A 1 252 ? 17.072 18.992 -26.085 1.00 52.84 252 LEU A C 1
ATOM 1975 O O . LEU A 1 252 ? 15.957 18.493 -25.930 1.00 52.84 252 LEU A O 1
ATOM 1979 N N . THR A 1 253 ? 17.935 18.521 -26.988 1.00 54.53 253 THR A N 1
ATOM 1980 C CA . THR A 1 253 ? 17.646 17.371 -27.852 1.00 54.53 253 THR A CA 1
ATOM 1981 C C . THR A 1 253 ? 17.474 16.092 -27.030 1.00 54.53 253 THR A C 1
ATOM 1983 O O . THR A 1 253 ? 16.519 15.347 -27.260 1.00 54.53 253 THR A O 1
ATOM 1986 N N . VAL A 1 254 ? 18.306 15.867 -26.003 1.00 65.00 254 VAL A N 1
ATOM 1987 C CA . VAL A 1 254 ? 18.137 14.736 -25.067 1.00 65.00 254 VAL A CA 1
ATOM 1988 C C . VAL A 1 254 ? 16.795 14.812 -24.337 1.00 65.00 254 VAL A C 1
ATOM 1990 O O . VAL A 1 254 ? 16.068 13.818 -24.297 1.00 65.00 254 VAL A O 1
ATOM 1993 N N . LYS A 1 255 ? 16.417 15.987 -23.816 1.00 66.25 255 LYS A N 1
ATOM 1994 C CA . LYS A 1 255 ? 15.119 16.198 -23.151 1.00 66.25 255 LYS A CA 1
ATOM 1995 C C . LYS A 1 255 ? 13.948 15.823 -24.067 1.00 66.25 255 LYS A C 1
ATOM 1997 O O . LYS A 1 255 ? 13.049 15.098 -23.641 1.00 66.25 255 LYS A O 1
ATOM 2002 N N . ASN A 1 256 ? 13.991 16.251 -25.329 1.00 57.59 256 ASN A N 1
ATOM 2003 C CA . ASN A 1 256 ? 12.956 15.945 -26.319 1.00 57.59 256 ASN A CA 1
ATOM 2004 C C . ASN A 1 256 ? 12.873 14.444 -26.631 1.00 57.59 256 ASN A C 1
ATOM 2006 O O . ASN A 1 256 ? 11.776 13.903 -26.780 1.00 57.59 256 ASN A O 1
ATOM 2010 N N . HIS A 1 257 ? 14.012 13.752 -26.705 1.00 76.94 257 HIS A N 1
ATOM 2011 C CA . HIS A 1 257 ? 14.026 12.300 -26.865 1.00 76.94 257 HIS A CA 1
ATOM 2012 C C . HIS A 1 257 ? 13.438 11.582 -25.650 1.00 76.94 257 HIS A C 1
ATOM 2014 O O . HIS A 1 257 ? 12.595 10.708 -25.833 1.00 76.94 257 HIS A O 1
ATOM 2020 N N . VAL A 1 258 ? 13.811 11.973 -24.428 1.00 80.06 258 VAL A N 1
ATOM 2021 C CA . VAL A 1 258 ? 13.249 11.389 -23.200 1.00 80.06 258 VAL A CA 1
ATOM 2022 C C . VAL A 1 258 ? 11.733 11.581 -23.168 1.00 80.06 258 VAL A C 1
ATOM 2024 O O . VAL A 1 258 ? 11.016 10.612 -22.964 1.00 80.06 258 VAL A O 1
ATOM 2027 N N . GLN A 1 259 ? 11.212 12.772 -23.476 1.00 66.12 259 GLN A N 1
ATOM 2028 C CA . GLN A 1 259 ? 9.761 13.005 -23.533 1.00 66.12 259 GLN A CA 1
ATOM 2029 C C . GLN A 1 259 ? 9.047 12.143 -24.587 1.00 66.12 259 GLN A C 1
ATOM 2031 O O . GLN A 1 259 ? 7.962 11.619 -24.328 1.00 66.12 259 GLN A O 1
ATOM 2036 N N . LYS A 1 260 ? 9.650 11.954 -25.768 1.00 69.62 260 LYS A N 1
ATOM 2037 C CA . LYS A 1 260 ? 9.106 11.053 -26.798 1.00 69.62 260 LYS A CA 1
ATOM 2038 C C . LYS A 1 260 ? 9.104 9.599 -26.327 1.00 69.62 260 LYS A C 1
ATOM 2040 O O . LYS A 1 260 ? 8.114 8.912 -26.548 1.00 69.62 260 LYS A O 1
ATOM 2045 N N . ILE A 1 261 ? 10.166 9.160 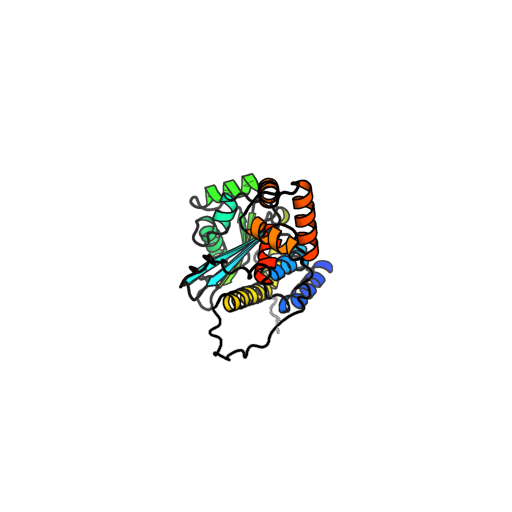-25.653 1.00 82.94 261 ILE A N 1
ATOM 2046 C CA . ILE A 1 261 ? 10.277 7.824 -25.057 1.00 82.94 261 ILE A CA 1
ATOM 2047 C C . ILE A 1 261 ? 9.196 7.614 -23.998 1.00 82.94 261 ILE A C 1
ATOM 2049 O O . ILE A 1 261 ? 8.485 6.617 -24.061 1.00 82.94 261 ILE A O 1
ATOM 2053 N N . LEU A 1 262 ? 9.029 8.571 -23.078 1.00 72.50 262 LEU A N 1
ATOM 2054 C CA . LEU A 1 262 ? 7.988 8.533 -22.051 1.00 72.50 262 LEU A CA 1
ATOM 2055 C C . LEU A 1 262 ? 6.605 8.359 -22.684 1.00 72.50 262 LEU A C 1
ATOM 2057 O O . LEU A 1 262 ? 5.878 7.435 -22.337 1.00 72.50 262 LEU A O 1
ATOM 2061 N N . ARG A 1 263 ? 6.282 9.178 -23.692 1.00 70.25 263 ARG A N 1
ATOM 2062 C CA . ARG A 1 263 ? 5.005 9.091 -24.409 1.00 70.25 263 ARG A CA 1
ATOM 2063 C C . ARG A 1 263 ? 4.822 7.756 -25.133 1.00 70.25 263 ARG A C 1
ATOM 2065 O O . ARG A 1 263 ? 3.738 7.194 -25.080 1.00 70.25 263 ARG A O 1
ATOM 2072 N N . LYS A 1 264 ? 5.859 7.255 -25.810 1.00 78.12 264 LYS A N 1
ATOM 2073 C CA . LYS A 1 264 ? 5.799 5.989 -26.560 1.00 78.12 264 LYS A CA 1
ATOM 2074 C C . LYS A 1 264 ? 5.671 4.766 -25.652 1.00 78.12 264 LYS A C 1
ATOM 2076 O O . LYS A 1 264 ? 5.028 3.803 -26.043 1.00 78.12 264 LYS A O 1
ATOM 2081 N N . LEU A 1 265 ? 6.268 4.813 -24.463 1.00 76.88 265 LEU A N 1
ATOM 2082 C CA . LEU A 1 265 ? 6.172 3.748 -23.465 1.00 76.88 265 LEU A CA 1
ATOM 2083 C C . LEU A 1 265 ? 4.959 3.904 -22.535 1.00 76.88 265 LEU A C 1
ATOM 2085 O O . LEU A 1 265 ? 4.701 3.012 -21.736 1.00 76.88 265 LEU A O 1
ATOM 2089 N N . GLY A 1 266 ? 4.224 5.020 -22.605 1.00 70.88 266 GLY A N 1
ATOM 2090 C CA . GLY A 1 266 ? 3.172 5.339 -21.634 1.00 70.88 266 GLY A CA 1
ATOM 2091 C C . GLY A 1 266 ? 3.711 5.544 -20.212 1.00 70.88 266 GLY A C 1
ATOM 2092 O O . GLY A 1 266 ? 3.005 5.302 -19.237 1.00 70.88 266 GLY A O 1
ATOM 2093 N N . ALA A 1 267 ? 4.975 5.951 -20.085 1.00 67.38 267 ALA A N 1
ATOM 2094 C CA . ALA A 1 267 ? 5.648 6.156 -18.813 1.00 67.38 267 ALA A CA 1
ATOM 2095 C C . ALA A 1 267 ? 5.470 7.597 -18.311 1.00 67.38 267 ALA A C 1
ATOM 2097 O O . ALA A 1 267 ? 5.725 8.561 -19.030 1.00 67.38 267 ALA A O 1
ATOM 2098 N N . SER A 1 268 ? 5.110 7.741 -17.041 1.00 60.25 268 SER A N 1
ATOM 2099 C CA . SER A 1 268 ? 4.935 9.009 -16.328 1.00 60.25 268 SER A CA 1
ATOM 2100 C C . SER A 1 268 ? 6.268 9.645 -15.926 1.00 60.25 268 SER A C 1
ATOM 2102 O O . SER A 1 268 ? 6.353 10.859 -15.757 1.00 60.25 268 SER A O 1
ATOM 2104 N N . ASN A 1 269 ? 7.327 8.845 -15.757 1.00 64.50 269 ASN A N 1
ATOM 2105 C CA . ASN A 1 269 ? 8.657 9.338 -15.403 1.00 64.50 269 ASN A CA 1
ATOM 2106 C C . ASN A 1 269 ? 9.791 8.454 -15.952 1.00 64.50 269 ASN A C 1
ATOM 2108 O O . ASN A 1 269 ? 9.584 7.356 -16.472 1.00 64.50 269 ASN A O 1
ATOM 2112 N N . ARG A 1 270 ? 11.027 8.953 -15.836 1.00 79.62 270 ARG A N 1
ATOM 2113 C CA . ARG A 1 270 ? 12.227 8.305 -16.389 1.00 79.62 270 ARG A CA 1
ATOM 2114 C C . ARG A 1 270 ? 12.544 6.939 -15.775 1.00 79.62 270 ARG A C 1
ATOM 2116 O O . ARG A 1 270 ? 13.059 6.084 -16.485 1.00 79.62 270 ARG A O 1
ATOM 2123 N N . ALA A 1 271 ? 12.245 6.731 -14.493 1.00 70.81 271 ALA A N 1
ATOM 2124 C CA . ALA A 1 271 ? 12.479 5.451 -13.827 1.00 70.81 271 ALA A CA 1
ATOM 2125 C C . ALA A 1 271 ? 11.482 4.399 -14.330 1.00 70.81 271 ALA A C 1
ATOM 2127 O O . ALA A 1 271 ? 11.872 3.292 -14.695 1.00 70.81 271 ALA A O 1
ATOM 2128 N N . GLN A 1 272 ? 10.215 4.794 -14.475 1.00 68.69 272 GLN A N 1
ATOM 2129 C CA . GLN A 1 272 ? 9.168 3.960 -15.054 1.00 68.69 272 GLN A CA 1
ATOM 2130 C C . GLN A 1 272 ? 9.478 3.577 -16.507 1.00 68.69 272 GLN A C 1
ATOM 2132 O O . GLN A 1 272 ? 9.311 2.421 -16.882 1.00 68.69 272 GLN A O 1
ATOM 2137 N N . ALA A 1 273 ? 9.998 4.507 -17.310 1.00 76.81 273 ALA A N 1
ATOM 2138 C CA . ALA A 1 273 ? 10.411 4.209 -18.679 1.00 76.81 273 ALA A CA 1
ATOM 2139 C C . ALA A 1 273 ? 11.570 3.207 -18.756 1.00 76.81 273 ALA A C 1
ATOM 2141 O O . ALA A 1 273 ? 11.596 2.376 -19.659 1.00 76.81 273 ALA A O 1
ATOM 2142 N N . VAL A 1 274 ? 12.513 3.255 -17.809 1.00 79.62 274 VAL A N 1
ATOM 2143 C CA . VAL A 1 274 ? 13.600 2.269 -17.716 1.00 79.62 274 VAL A CA 1
ATOM 2144 C C . VAL A 1 274 ? 13.055 0.896 -17.340 1.00 79.62 274 VAL A C 1
ATOM 2146 O O . VAL A 1 274 ? 13.415 -0.077 -17.997 1.00 79.62 274 VAL A O 1
ATOM 2149 N N . ALA A 1 275 ? 12.168 0.815 -16.345 1.00 70.56 275 ALA A N 1
ATOM 2150 C CA . ALA A 1 275 ? 11.538 -0.442 -15.945 1.00 70.56 275 ALA A CA 1
ATOM 2151 C C . ALA A 1 275 ? 10.766 -1.079 -17.115 1.00 70.56 275 ALA A C 1
ATOM 2153 O O . ALA A 1 275 ? 11.018 -2.228 -17.470 1.00 70.56 275 ALA A O 1
ATOM 2154 N N . MET A 1 276 ? 9.937 -0.291 -17.810 1.00 74.00 276 MET A N 1
ATOM 2155 C CA . MET A 1 276 ? 9.214 -0.738 -19.006 1.00 74.00 276 MET A CA 1
ATOM 2156 C C . MET A 1 276 ? 10.164 -1.180 -20.128 1.00 74.00 276 MET A C 1
ATOM 2158 O O . MET A 1 276 ? 9.925 -2.186 -20.787 1.00 74.00 276 MET A O 1
ATOM 2162 N N . ALA A 1 277 ? 11.269 -0.466 -20.349 1.00 78.00 277 ALA A N 1
ATOM 2163 C CA . ALA A 1 277 ? 12.248 -0.840 -21.367 1.00 78.00 277 ALA A CA 1
ATOM 2164 C C . ALA A 1 277 ? 13.031 -2.122 -21.021 1.00 78.00 277 ALA A C 1
ATOM 2166 O O . ALA A 1 277 ? 13.449 -2.840 -21.932 1.00 78.00 277 ALA A O 1
ATOM 2167 N N . MET A 1 278 ? 13.227 -2.425 -19.733 1.00 76.06 278 MET A N 1
ATOM 2168 C CA . MET A 1 278 ? 13.776 -3.707 -19.278 1.00 76.06 278 MET A CA 1
ATOM 2169 C C . MET A 1 278 ? 12.779 -4.846 -19.508 1.00 76.06 278 MET A C 1
ATOM 2171 O O . MET A 1 278 ? 13.155 -5.848 -20.111 1.00 76.06 278 MET A O 1
ATOM 2175 N N . ASP A 1 279 ? 11.517 -4.655 -19.112 1.00 70.00 279 ASP A N 1
ATOM 2176 C CA . ASP A 1 279 ? 10.436 -5.636 -19.290 1.00 70.00 279 ASP A CA 1
ATOM 2177 C C . ASP A 1 279 ? 10.198 -5.990 -20.766 1.00 70.00 279 ASP A C 1
ATOM 2179 O O . ASP A 1 279 ? 9.968 -7.147 -21.110 1.00 70.00 279 ASP A O 1
ATOM 2183 N N . LEU A 1 280 ? 10.294 -4.998 -21.656 1.00 75.81 280 LEU A N 1
ATOM 2184 C CA . LEU A 1 280 ? 10.131 -5.169 -23.104 1.00 75.81 280 LEU A CA 1
ATOM 2185 C C . LEU A 1 280 ? 11.385 -5.731 -23.801 1.00 75.81 280 LEU A C 1
ATOM 2187 O O . LEU A 1 280 ? 11.408 -5.849 -25.029 1.00 75.81 280 LEU A O 1
ATOM 2191 N N . GLY A 1 281 ? 12.456 -6.024 -23.052 1.00 76.00 281 GLY A N 1
ATOM 2192 C CA . GLY A 1 281 ? 13.726 -6.504 -23.602 1.00 76.00 281 GLY A CA 1
ATOM 2193 C C . GLY A 1 281 ? 14.439 -5.486 -24.499 1.00 76.00 281 GLY A C 1
ATOM 2194 O O . GLY A 1 281 ? 15.348 -5.848 -25.239 1.00 76.00 281 GLY A O 1
ATOM 2195 N N . LEU A 1 282 ? 14.064 -4.204 -24.443 1.00 76.50 282 LEU A N 1
ATOM 2196 C CA . LEU A 1 282 ? 14.636 -3.137 -25.281 1.00 76.50 282 LEU A CA 1
ATOM 2197 C C . LEU A 1 282 ? 16.064 -2.756 -24.859 1.00 76.50 282 LEU A C 1
ATOM 2199 O O . LEU A 1 282 ? 16.793 -2.107 -25.610 1.00 76.50 282 LEU A O 1
ATOM 2203 N N . LEU A 1 283 ? 16.460 -3.151 -23.646 1.00 74.00 283 LEU A N 1
ATOM 2204 C CA . LEU A 1 283 ? 17.793 -2.931 -23.078 1.00 74.00 283 LEU A CA 1
ATOM 2205 C C . LEU A 1 283 ? 18.661 -4.194 -23.065 1.00 74.00 283 LEU A C 1
ATOM 2207 O O . LEU A 1 283 ? 19.827 -4.113 -22.679 1.00 74.00 283 LEU A O 1
ATOM 2211 N N . ALA A 1 284 ? 18.112 -5.328 -23.502 1.00 65.19 284 ALA A N 1
ATOM 2212 C CA . ALA A 1 284 ? 18.814 -6.593 -23.649 1.00 65.19 284 ALA A CA 1
ATOM 2213 C C . ALA A 1 284 ? 19.317 -6.725 -25.090 1.00 65.19 284 ALA A C 1
ATOM 2215 O O . ALA A 1 284 ? 18.772 -7.490 -25.863 1.00 65.19 284 ALA A O 1
ATOM 2216 N N . ASP A 1 285 ? 20.305 -5.909 -25.455 1.00 50.38 285 ASP A N 1
ATOM 2217 C CA . ASP A 1 285 ? 21.185 -6.165 -26.600 1.00 50.38 285 ASP A CA 1
ATOM 2218 C C . ASP A 1 285 ? 22.377 -5.208 -26.526 1.00 50.38 285 ASP A C 1
ATOM 2220 O O . ASP A 1 285 ? 22.287 -4.025 -26.874 1.00 50.38 285 ASP A O 1
ATOM 2224 N N . ALA A 1 286 ? 23.468 -5.739 -25.983 1.00 38.62 286 ALA A N 1
ATOM 2225 C CA . ALA A 1 286 ? 24.850 -5.477 -26.364 1.00 38.62 286 ALA A CA 1
ATOM 2226 C C . ALA A 1 286 ? 25.713 -6.454 -25.555 1.00 38.62 286 ALA A C 1
ATOM 2228 O O . ALA A 1 286 ? 26.097 -6.168 -24.421 1.00 38.62 286 ALA A O 1
ATOM 2229 N N . ALA A 1 287 ? 26.002 -7.624 -26.130 1.00 33.16 287 ALA A N 1
ATOM 2230 C CA . ALA A 1 287 ? 27.235 -8.307 -25.770 1.00 33.16 287 ALA A CA 1
ATOM 2231 C C . ALA A 1 287 ? 28.388 -7.299 -25.955 1.00 33.16 287 ALA A C 1
ATOM 2233 O O . ALA A 1 287 ? 28.359 -6.532 -26.926 1.00 33.16 287 ALA A O 1
ATOM 2234 N N . PRO A 1 288 ? 29.373 -7.243 -25.047 1.00 33.06 288 PRO A N 1
ATOM 2235 C CA . PRO A 1 288 ? 30.551 -6.433 -25.286 1.00 33.06 288 PRO A CA 1
ATOM 2236 C C . PRO A 1 288 ? 31.216 -6.954 -26.562 1.00 33.06 288 PRO A C 1
ATOM 2238 O O . PRO A 1 288 ? 31.568 -8.129 -26.657 1.00 33.06 288 PRO A O 1
ATOM 2241 N N . LEU A 1 289 ? 31.367 -6.076 -27.554 1.00 35.56 289 LEU A N 1
ATOM 2242 C CA . LEU A 1 289 ? 32.367 -6.235 -28.602 1.00 35.56 289 LEU A CA 1
ATOM 2243 C C . LEU A 1 289 ? 33.731 -6.211 -27.904 1.00 35.56 289 LEU A C 1
ATOM 2245 O O . LEU A 1 289 ? 34.362 -5.164 -27.785 1.00 35.56 289 LEU A O 1
ATOM 2249 N N . ALA A 1 290 ? 34.145 -7.363 -27.382 1.00 37.22 290 ALA A N 1
ATOM 2250 C CA . ALA A 1 290 ? 35.537 -7.640 -27.108 1.00 37.22 290 ALA A CA 1
ATOM 2251 C C . ALA A 1 290 ? 36.263 -7.585 -28.457 1.00 37.22 290 ALA A C 1
ATOM 2253 O O . ALA A 1 290 ? 36.009 -8.396 -29.346 1.00 37.22 290 ALA A O 1
ATOM 2254 N N . GLU A 1 291 ? 37.054 -6.528 -28.631 1.00 38.53 291 GLU A N 1
ATOM 2255 C CA . GLU A 1 291 ? 38.357 -6.554 -29.294 1.00 38.53 291 GLU A CA 1
ATOM 2256 C C . GLU A 1 291 ? 38.515 -7.620 -30.392 1.00 38.53 291 GLU A C 1
ATOM 2258 O O . GLU A 1 291 ? 39.073 -8.698 -30.193 1.00 38.53 291 GLU A O 1
ATOM 2263 N N . ARG A 1 292 ? 38.103 -7.282 -31.621 1.00 35.56 292 ARG A N 1
ATOM 2264 C CA . ARG A 1 292 ? 38.793 -7.824 -32.799 1.00 35.56 292 ARG A CA 1
ATOM 2265 C C . ARG A 1 292 ? 40.143 -7.124 -32.882 1.00 35.56 292 ARG A C 1
ATOM 2267 O O . ARG A 1 292 ? 40.282 -6.113 -33.564 1.00 35.56 292 ARG A O 1
ATOM 2274 N N . ALA A 1 293 ? 41.121 -7.663 -32.161 1.00 43.91 293 ALA A N 1
ATOM 2275 C CA . ALA A 1 293 ? 42.518 -7.450 -32.498 1.00 43.91 293 ALA A CA 1
ATOM 2276 C C . ALA A 1 293 ? 42.740 -7.919 -33.954 1.00 43.91 293 ALA A C 1
ATOM 2278 O O . ALA A 1 293 ? 42.216 -8.974 -34.337 1.00 43.91 293 ALA A O 1
ATOM 2279 N N . PRO A 1 294 ? 43.456 -7.157 -34.796 1.00 41.34 294 PRO A N 1
ATOM 2280 C CA . PRO A 1 294 ? 43.824 -7.629 -36.122 1.00 41.34 294 PRO A CA 1
ATOM 2281 C C . PRO A 1 294 ? 44.762 -8.835 -35.987 1.00 41.34 294 PRO A C 1
ATOM 2283 O O . PRO A 1 294 ? 45.750 -8.789 -35.257 1.00 41.34 294 PRO A O 1
ATOM 2286 N N . ALA A 1 295 ? 44.426 -9.924 -36.680 1.00 49.59 295 ALA A N 1
ATOM 2287 C CA . ALA A 1 295 ? 45.286 -11.095 -36.792 1.00 49.59 295 ALA A CA 1
ATOM 2288 C C . ALA A 1 295 ? 46.628 -10.707 -37.448 1.00 49.59 295 ALA A C 1
ATOM 2290 O O . ALA A 1 295 ? 46.632 -9.865 -38.353 1.00 49.59 295 ALA A O 1
ATOM 2291 N N . PRO A 1 296 ? 47.756 -11.304 -37.026 1.00 46.62 296 PRO A N 1
ATOM 2292 C CA . PRO A 1 296 ? 49.051 -11.025 -37.627 1.00 46.62 296 PRO A CA 1
ATOM 2293 C C . PRO A 1 296 ? 49.070 -11.512 -39.079 1.00 46.62 296 PRO A C 1
ATOM 2295 O O . PRO A 1 296 ? 48.750 -12.664 -39.370 1.00 46.62 296 PRO A O 1
ATOM 2298 N N . ALA A 1 297 ? 49.451 -10.620 -39.991 1.00 49.31 297 ALA A N 1
ATOM 2299 C CA . ALA A 1 297 ? 49.820 -10.987 -41.346 1.00 49.31 297 ALA A CA 1
ATOM 2300 C C . ALA A 1 297 ? 51.231 -11.585 -41.325 1.00 49.31 297 ALA A C 1
ATOM 2302 O O . ALA A 1 297 ? 52.187 -10.889 -40.988 1.00 49.31 297 ALA A O 1
ATOM 2303 N N . THR A 1 298 ? 51.361 -12.865 -41.660 1.00 44.53 298 THR A N 1
ATOM 2304 C CA . THR A 1 298 ? 52.572 -13.470 -42.250 1.00 44.53 298 THR A CA 1
ATOM 2305 C C . THR A 1 298 ? 52.190 -14.857 -42.776 1.00 44.53 298 THR A C 1
ATOM 2307 O O . THR A 1 298 ? 51.295 -15.498 -42.218 1.00 44.53 298 THR A O 1
ATOM 2310 N N . PRO A 1 299 ? 52.753 -15.278 -43.913 1.00 60.56 299 PRO A N 1
ATOM 2311 C CA . PRO A 1 299 ? 54.140 -15.753 -43.933 1.00 60.56 299 PRO A CA 1
ATOM 2312 C C . PRO A 1 299 ? 55.127 -14.835 -44.654 1.00 60.56 299 PRO A C 1
ATOM 2314 O O . PRO A 1 299 ? 54.701 -14.082 -45.556 1.00 60.56 299 PRO A O 1
#

Mean predicted aligned error: 15.87 Å